Protein AF-A0A382ZM57-F1 (afdb_monomer_lite)

Structure (mmCIF, N/CA/C/O backbone):
data_AF-A0A382ZM57-F1
#
_entry.id   AF-A0A382ZM57-F1
#
loop_
_atom_site.group_PDB
_atom_site.id
_atom_site.type_symbol
_atom_site.label_atom_id
_atom_site.label_alt_id
_atom_site.label_comp_id
_atom_site.label_asym_id
_atom_site.label_entity_id
_atom_site.label_seq_id
_atom_site.pdbx_PDB_ins_code
_atom_site.Cartn_x
_atom_site.Cartn_y
_atom_site.Cartn_z
_atom_site.occupancy
_atom_site.B_iso_or_equiv
_atom_site.auth_seq_id
_atom_site.auth_comp_id
_atom_site.auth_asym_id
_atom_site.auth_atom_id
_atom_site.pdbx_PDB_model_num
ATOM 1 N N . GLU A 1 1 ? -27.135 0.483 29.349 1.00 64.69 1 GLU A N 1
ATOM 2 C CA . GLU A 1 1 ? -26.716 1.271 28.168 1.00 64.69 1 GLU A CA 1
ATOM 3 C C . GLU A 1 1 ? -26.331 0.334 27.038 1.00 64.69 1 GLU A C 1
ATOM 5 O O . GLU A 1 1 ? -25.826 -0.747 27.314 1.00 64.69 1 GLU A O 1
ATOM 10 N N . PHE A 1 2 ? -26.603 0.711 25.788 1.00 86.56 2 PHE A N 1
ATOM 11 C CA . PHE A 1 2 ? -26.307 -0.127 24.625 1.00 86.56 2 PHE A CA 1
ATOM 12 C C . PHE A 1 2 ? -24.925 0.249 24.073 1.00 86.56 2 PHE A C 1
ATOM 14 O O . PHE A 1 2 ? -24.789 1.243 23.360 1.00 86.56 2 PHE A O 1
ATOM 21 N N . VAL A 1 3 ? -23.892 -0.515 24.440 1.00 92.62 3 VAL A N 1
ATOM 22 C CA . VAL A 1 3 ? -22.482 -0.228 24.103 1.00 92.62 3 VAL A CA 1
ATOM 23 C C . VAL A 1 3 ? -22.284 -0.061 22.589 1.00 92.62 3 VAL A C 1
ATOM 25 O O . VAL A 1 3 ? -21.583 0.847 22.143 1.00 92.62 3 VAL A O 1
ATOM 28 N N . ASP A 1 4 ? -22.993 -0.851 21.782 1.00 93.81 4 ASP A N 1
ATOM 29 C CA . ASP A 1 4 ? -22.941 -0.774 20.318 1.00 93.81 4 ASP A CA 1
ATOM 30 C C . ASP A 1 4 ? -23.462 0.540 19.740 1.00 93.81 4 ASP A C 1
ATOM 32 O O . ASP A 1 4 ? -22.961 1.000 18.713 1.00 93.81 4 ASP A O 1
ATOM 36 N N . ALA A 1 5 ? -24.422 1.190 20.403 1.00 95.88 5 ALA A N 1
ATOM 37 C CA . ALA A 1 5 ? -24.939 2.476 19.945 1.00 95.88 5 ALA A CA 1
ATOM 38 C C . ALA A 1 5 ? -23.851 3.559 20.015 1.00 95.88 5 ALA A C 1
ATOM 40 O O . ALA A 1 5 ? -23.759 4.422 19.140 1.00 95.88 5 ALA A O 1
ATOM 41 N N . HIS A 1 6 ? -22.980 3.486 21.024 1.00 96.81 6 HIS A N 1
ATOM 42 C CA . HIS A 1 6 ? -21.831 4.375 21.147 1.00 96.81 6 HIS A CA 1
ATOM 43 C C . HIS A 1 6 ? -20.766 4.099 20.081 1.00 96.81 6 HIS A C 1
ATOM 45 O O . HIS A 1 6 ? -20.220 5.046 19.513 1.00 96.81 6 HIS A O 1
ATOM 51 N N . ILE A 1 7 ? -20.530 2.830 19.735 1.00 97.44 7 ILE A N 1
ATOM 52 C CA . ILE A 1 7 ? -19.649 2.470 18.616 1.00 97.44 7 ILE A CA 1
ATOM 53 C C . ILE A 1 7 ? -20.188 3.005 17.290 1.00 97.44 7 ILE A C 1
ATOM 55 O O . ILE A 1 7 ? -19.450 3.639 16.535 1.00 97.44 7 ILE A O 1
ATOM 59 N N . ALA A 1 8 ? -21.474 2.784 17.012 1.00 97.44 8 ALA A N 1
ATOM 60 C CA . ALA A 1 8 ? -22.116 3.267 15.795 1.00 97.44 8 ALA A CA 1
ATOM 61 C C . ALA A 1 8 ? -22.021 4.794 15.687 1.00 97.44 8 ALA A C 1
ATOM 63 O O . ALA A 1 8 ? -21.612 5.308 14.648 1.00 97.44 8 ALA A O 1
ATOM 64 N N . LYS A 1 9 ? -22.299 5.515 16.782 1.00 97.56 9 LYS A N 1
ATOM 65 C CA . LYS A 1 9 ? -22.176 6.975 16.822 1.00 97.56 9 LYS A CA 1
ATOM 66 C C . LYS A 1 9 ? -20.760 7.449 16.483 1.00 97.56 9 LYS A C 1
ATOM 68 O O . LYS A 1 9 ? -20.611 8.374 15.691 1.00 97.56 9 LYS A O 1
ATOM 73 N N . GLY A 1 10 ? -19.727 6.818 17.046 1.00 97.94 10 GLY A N 1
ATOM 74 C CA . GLY A 1 10 ? -18.342 7.210 16.768 1.00 97.94 10 GLY A CA 1
ATOM 75 C C . GLY A 1 10 ? -17.924 6.971 15.313 1.00 97.94 10 GLY A C 1
ATOM 76 O O . GLY A 1 10 ? -17.278 7.822 14.694 1.00 97.94 10 GLY A O 1
ATOM 77 N N . ARG A 1 11 ? -18.370 5.849 14.736 1.00 98.06 11 ARG A N 1
ATOM 78 C CA . ARG A 1 11 ? -18.133 5.516 13.324 1.00 98.06 11 ARG A CA 1
ATOM 79 C C . ARG A 1 11 ? -18.828 6.496 12.382 1.00 98.06 11 ARG A C 1
ATOM 81 O O . ARG A 1 11 ? -18.209 6.923 11.414 1.00 98.06 11 ARG A O 1
ATOM 88 N N . ILE A 1 12 ? -20.074 6.870 12.679 1.00 97.94 12 ILE A N 1
ATOM 89 C CA . ILE A 1 12 ? -20.837 7.853 11.895 1.00 97.94 12 ILE A CA 1
ATOM 90 C C . ILE A 1 12 ? -20.147 9.217 11.935 1.00 97.94 12 ILE A C 1
ATOM 92 O O . ILE A 1 12 ? -19.904 9.785 10.878 1.00 97.94 12 ILE A O 1
ATOM 96 N N . ALA A 1 13 ? -19.740 9.698 13.115 1.00 97.81 13 ALA A N 1
ATOM 97 C CA . ALA A 1 13 ? -19.023 10.971 13.234 1.00 97.81 13 ALA A CA 1
ATOM 98 C C . ALA A 1 13 ? -17.730 10.992 12.397 1.00 97.81 13 ALA A C 1
ATOM 100 O O . ALA A 1 13 ? -17.447 11.968 11.708 1.00 97.81 13 ALA A O 1
ATOM 101 N N . THR A 1 14 ? -16.976 9.885 12.399 1.00 97.50 14 THR A N 1
ATOM 102 C CA . THR A 1 14 ? -15.778 9.739 11.553 1.00 97.50 14 THR A CA 1
ATOM 103 C C . THR A 1 14 ? -16.134 9.765 10.067 1.00 97.50 14 THR A C 1
ATOM 105 O O . THR A 1 14 ? -15.535 10.518 9.307 1.00 97.50 14 THR A O 1
ATOM 108 N N . ALA A 1 15 ? -17.118 8.966 9.648 1.00 96.81 15 ALA A N 1
ATOM 109 C CA . ALA A 1 15 ? -17.519 8.866 8.248 1.00 96.81 15 ALA A CA 1
ATOM 110 C C . ALA A 1 15 ? -18.061 10.196 7.702 1.00 96.81 15 ALA A C 1
ATOM 112 O O . ALA A 1 15 ? -17.684 10.599 6.606 1.00 96.81 15 ALA A O 1
ATOM 113 N N . GLU A 1 16 ? -18.899 10.901 8.467 1.00 96.25 16 GLU A N 1
ATOM 114 C CA . GLU A 1 16 ? -19.425 12.214 8.085 1.00 96.25 16 GLU A CA 1
ATOM 115 C C . GLU A 1 16 ? -18.319 13.264 7.982 1.00 96.25 16 GLU A C 1
ATOM 117 O O . GLU A 1 16 ? -18.275 14.001 6.997 1.00 96.25 16 GLU A O 1
ATOM 122 N N . GLY A 1 17 ? -17.411 13.309 8.963 1.00 95.88 17 GLY A N 1
ATOM 123 C CA . GLY A 1 17 ? -16.284 14.237 8.952 1.00 95.88 17 GLY A CA 1
ATOM 124 C C . GLY A 1 17 ? -15.389 14.045 7.730 1.00 95.88 17 GLY A C 1
ATOM 125 O O . GLY A 1 17 ? -15.076 15.011 7.035 1.00 95.88 17 GLY A O 1
ATOM 126 N N . MET A 1 18 ? -15.051 12.792 7.413 1.00 93.62 18 MET A N 1
ATOM 127 C CA . MET A 1 18 ? -14.255 12.454 6.229 1.00 93.62 18 MET A CA 1
ATOM 128 C C . MET A 1 18 ? -14.996 12.770 4.924 1.00 93.62 18 MET A C 1
ATOM 130 O O . MET A 1 18 ? -14.425 13.405 4.041 1.00 93.62 18 MET A O 1
ATOM 134 N N . ALA A 1 19 ? -16.274 12.394 4.808 1.00 94.56 19 ALA A N 1
ATOM 135 C CA . ALA A 1 19 ? -17.072 12.627 3.601 1.00 94.56 19 ALA A CA 1
ATOM 136 C C . ALA A 1 19 ? -17.274 14.119 3.295 1.00 94.56 19 ALA A C 1
ATOM 138 O O . ALA A 1 19 ? -17.370 14.510 2.135 1.00 94.56 19 ALA A O 1
ATOM 139 N N . ARG A 1 20 ? -17.330 14.963 4.331 1.00 94.94 20 ARG A N 1
ATOM 140 C CA . ARG A 1 20 ? -17.455 16.422 4.198 1.00 94.94 20 ARG A CA 1
ATOM 141 C C . ARG A 1 20 ? -16.113 17.143 4.051 1.00 94.94 20 ARG A C 1
ATOM 143 O O . ARG A 1 20 ? -16.110 18.362 3.897 1.00 94.94 20 ARG A O 1
ATOM 150 N N . GLY A 1 21 ? -14.987 16.428 4.132 1.00 92.38 21 GLY A N 1
ATOM 151 C CA . GLY A 1 21 ? -13.657 17.039 4.152 1.00 92.38 21 GLY A CA 1
ATOM 152 C C . GLY A 1 21 ? -13.446 17.963 5.356 1.00 92.38 21 GLY A C 1
ATOM 153 O O . GLY A 1 21 ? -12.746 18.970 5.259 1.00 92.38 21 GLY A O 1
ATOM 154 N N . GLU A 1 22 ? -14.095 17.672 6.486 1.00 93.88 22 GLU A N 1
ATOM 155 C CA . GLU A 1 22 ? -13.956 18.473 7.697 1.00 93.88 22 GLU A CA 1
ATOM 156 C C . GLU A 1 22 ? -12.565 18.299 8.316 1.00 93.88 22 GLU A C 1
ATOM 158 O O . GLU A 1 22 ? -11.983 17.214 8.330 1.00 93.88 22 GLU A O 1
ATOM 163 N N . ALA A 1 23 ? -12.048 19.379 8.904 1.00 93.50 23 ALA A N 1
ATOM 164 C CA . ALA A 1 23 ? -10.795 19.331 9.643 1.00 93.50 23 ALA A CA 1
ATOM 165 C C . ALA A 1 23 ? -10.868 18.308 10.790 1.00 93.50 23 ALA A C 1
ATOM 167 O O . ALA A 1 23 ? -11.843 18.263 11.544 1.00 93.50 23 ALA A O 1
ATOM 168 N N . THR A 1 24 ? -9.797 17.533 10.963 1.00 93.69 24 THR A N 1
ATOM 169 C CA . THR A 1 24 ? -9.680 16.459 11.963 1.00 93.69 24 THR A CA 1
ATOM 170 C C . THR A 1 24 ? -10.047 16.898 13.379 1.00 93.69 24 THR A C 1
ATOM 172 O O . THR A 1 24 ? -10.668 16.149 14.130 1.00 93.69 24 THR A O 1
ATOM 175 N N . ASN A 1 25 ? -9.722 18.136 13.753 1.00 94.12 25 ASN A N 1
ATOM 176 C CA . ASN A 1 25 ? -10.040 18.690 15.070 1.00 94.12 25 ASN A CA 1
ATOM 177 C C . ASN A 1 25 ? -11.549 18.866 15.336 1.00 94.12 25 ASN A C 1
ATOM 179 O O . ASN A 1 25 ? -11.922 19.092 16.486 1.00 94.12 25 ASN A O 1
ATOM 183 N N . LYS A 1 26 ? -12.406 18.764 14.312 1.00 95.00 26 LYS A N 1
ATOM 184 C CA . LYS A 1 26 ? -13.866 18.830 14.446 1.00 95.00 26 LYS A CA 1
ATOM 185 C C . LYS A 1 26 ? -14.473 17.458 14.715 1.00 95.00 26 LYS A C 1
ATOM 187 O O . LYS A 1 26 ? -15.116 17.273 15.745 1.00 95.00 26 LYS A O 1
ATOM 192 N N . TRP A 1 27 ? -14.240 16.493 13.828 1.00 96.56 27 TRP A N 1
ATOM 193 C CA . TRP A 1 27 ? -14.927 15.199 13.881 1.00 96.56 27 TRP A CA 1
ATOM 194 C C . TRP A 1 27 ? -14.253 14.184 14.814 1.00 96.56 27 TRP A C 1
ATOM 196 O O . TRP A 1 27 ? -14.938 13.388 15.462 1.00 96.56 27 TRP A O 1
ATOM 206 N N . LEU A 1 28 ? -12.919 14.215 14.947 1.00 98.06 28 LEU A N 1
ATOM 207 C CA . LEU A 1 28 ? -12.192 13.220 15.743 1.00 98.06 28 LEU A CA 1
ATOM 208 C C . LEU A 1 28 ? -12.579 13.269 17.233 1.00 98.06 28 LEU A C 1
ATOM 210 O O . LEU A 1 28 ? -12.859 12.209 17.798 1.00 98.06 28 LEU A O 1
ATOM 214 N N . PRO A 1 29 ? -12.676 14.443 17.896 1.00 98.25 29 PRO A N 1
ATOM 215 C CA . PRO A 1 29 ? -13.095 14.496 19.297 1.00 98.25 29 PRO A CA 1
ATOM 216 C C . PRO A 1 29 ? -14.512 13.963 19.532 1.00 98.25 29 PRO A C 1
ATOM 218 O O . PRO A 1 29 ? -14.774 13.366 20.579 1.00 98.25 29 PRO A O 1
ATOM 221 N N . GLU A 1 30 ? -15.428 14.163 18.579 1.00 97.25 30 GLU A N 1
ATOM 222 C CA . GLU A 1 30 ? -16.785 13.625 18.668 1.00 97.25 30 GLU A CA 1
ATOM 223 C C . GLU A 1 30 ? -16.780 12.095 18.602 1.00 97.25 30 GLU A C 1
ATOM 225 O O . GLU A 1 30 ? -17.375 11.442 19.468 1.00 97.25 30 GLU A O 1
ATOM 230 N N . ALA A 1 31 ? -16.052 11.528 17.635 1.00 98.06 31 ALA A N 1
ATOM 231 C CA . ALA A 1 31 ? -15.910 10.085 17.493 1.00 98.06 31 ALA A CA 1
ATOM 232 C C . ALA A 1 31 ? -15.309 9.446 18.756 1.00 98.06 31 ALA A C 1
ATOM 234 O O . ALA A 1 31 ? -15.880 8.514 19.329 1.00 98.06 31 ALA A O 1
ATOM 235 N N . LEU A 1 32 ? -14.205 10.010 19.256 1.00 98.31 32 LEU A N 1
ATOM 236 C CA . LEU A 1 32 ? -13.513 9.521 20.450 1.00 98.31 32 LEU A CA 1
ATOM 237 C C . LEU A 1 32 ? -14.364 9.642 21.716 1.00 98.31 32 LEU A C 1
ATOM 239 O O . LEU A 1 32 ? -14.321 8.757 22.569 1.00 98.31 32 LEU A O 1
ATOM 243 N N . ARG A 1 33 ? -15.178 10.698 21.847 1.00 98.06 33 ARG A N 1
ATOM 244 C CA . ARG A 1 33 ? -16.121 10.826 22.968 1.00 98.06 33 ARG A CA 1
ATOM 245 C C . ARG A 1 33 ? -17.153 9.701 22.953 1.00 98.06 33 ARG A C 1
ATOM 247 O O . ARG A 1 33 ? -17.529 9.220 24.019 1.00 98.06 33 ARG A O 1
ATOM 254 N N . ALA A 1 34 ? -17.617 9.288 21.775 1.00 97.81 34 ALA A N 1
ATOM 255 C CA . ALA A 1 34 ? -18.544 8.172 21.657 1.00 97.81 34 ALA A CA 1
ATOM 256 C C . ALA A 1 34 ? -17.874 6.848 22.063 1.00 97.81 34 ALA A C 1
ATOM 258 O O . ALA A 1 34 ? -18.414 6.142 22.909 1.00 97.81 34 ALA A O 1
ATOM 259 N N . TYR A 1 35 ? -16.668 6.554 21.570 1.00 98.00 35 TYR A N 1
ATOM 260 C CA . TYR A 1 35 ? -15.939 5.345 21.980 1.00 98.00 35 TYR A CA 1
ATOM 261 C C . TYR A 1 35 ? -15.605 5.331 23.474 1.00 98.00 35 TYR A C 1
ATOM 263 O O . TYR A 1 35 ? -15.727 4.286 24.105 1.00 98.00 35 TYR A O 1
ATOM 271 N N . ARG A 1 36 ? -15.276 6.487 24.065 1.00 97.31 36 ARG A N 1
ATOM 272 C CA . ARG A 1 36 ? -15.055 6.607 25.511 1.00 97.31 36 ARG A CA 1
ATOM 273 C C . ARG A 1 36 ? -16.292 6.213 26.312 1.00 97.31 36 ARG A C 1
ATOM 275 O O . ARG A 1 36 ? -16.170 5.429 27.235 1.00 97.31 36 ARG A O 1
ATOM 282 N N . LYS A 1 37 ? -17.488 6.653 25.907 1.00 97.19 37 LYS A N 1
ATOM 283 C CA . LYS A 1 37 ? -18.734 6.209 26.556 1.00 97.19 37 LYS A CA 1
ATOM 284 C C . LYS A 1 37 ? -18.931 4.696 26.468 1.00 97.19 37 LYS A C 1
ATOM 286 O O . LYS A 1 37 ? -19.400 4.087 27.419 1.00 97.19 37 LYS A O 1
ATOM 291 N N . ALA A 1 38 ? -18.556 4.075 25.347 1.00 96.06 38 ALA A N 1
ATOM 292 C CA . ALA A 1 38 ? -18.583 2.617 25.231 1.00 96.06 38 ALA A CA 1
ATOM 293 C C . ALA A 1 38 ? -17.629 1.952 26.244 1.00 96.06 38 ALA A C 1
ATOM 295 O O . ALA A 1 38 ? -18.005 0.968 26.874 1.00 96.06 38 ALA A O 1
ATOM 296 N N . GLN A 1 39 ? -16.432 2.520 26.423 1.00 95.88 39 GLN A N 1
ATOM 297 C CA . GLN A 1 39 ? -15.416 2.057 27.377 1.00 95.88 39 GLN A CA 1
ATOM 298 C C . GLN A 1 39 ? -15.820 2.293 28.835 1.00 95.88 39 GLN A C 1
ATOM 300 O O . GLN A 1 39 ? -15.515 1.464 29.681 1.00 95.88 39 GLN A O 1
ATOM 305 N N . ASP A 1 40 ? -16.531 3.382 29.130 1.00 96.38 40 ASP A N 1
ATOM 306 C CA . ASP A 1 40 ? -17.044 3.668 30.473 1.00 96.38 40 ASP A CA 1
ATOM 307 C C . ASP A 1 40 ? -18.079 2.609 30.907 1.00 96.38 40 ASP A C 1
ATOM 309 O O . ASP A 1 40 ? -18.146 2.247 32.080 1.00 96.38 40 ASP A O 1
ATOM 313 N N . VAL A 1 41 ? -18.863 2.078 29.958 1.00 96.00 41 VAL A N 1
ATOM 314 C CA . VAL A 1 41 ? -19.847 1.007 30.202 1.00 96.00 41 VAL A CA 1
ATOM 315 C C . VAL A 1 41 ? -19.195 -0.377 30.214 1.00 96.00 41 VAL A C 1
ATOM 317 O O . VAL A 1 41 ? -19.528 -1.206 31.058 1.00 96.00 41 VAL A O 1
ATOM 320 N N . ASN A 1 42 ? -18.292 -0.648 29.270 1.00 94.00 42 ASN A N 1
ATOM 321 C CA . ASN A 1 42 ? -17.522 -1.886 29.200 1.00 94.00 42 ASN A CA 1
ATOM 322 C C . ASN A 1 42 ? -16.061 -1.589 28.797 1.00 94.00 42 ASN A C 1
ATOM 324 O O . ASN A 1 42 ? -15.768 -1.469 27.601 1.00 94.00 42 ASN A O 1
ATOM 328 N N . PRO A 1 43 ? -15.135 -1.511 29.773 1.00 94.19 43 PRO A N 1
ATOM 329 C CA . PRO A 1 43 ? -13.725 -1.217 29.516 1.00 94.19 43 PRO A CA 1
ATOM 330 C C . PRO A 1 43 ? -13.007 -2.268 28.667 1.00 94.19 43 PRO A C 1
ATOM 332 O O . PRO A 1 43 ? -12.006 -1.959 28.033 1.00 94.19 43 PRO A O 1
ATOM 335 N N . GLU A 1 44 ? -13.510 -3.501 28.624 1.00 93.69 44 GLU A N 1
ATOM 336 C CA . GLU A 1 44 ? -12.931 -4.612 27.862 1.00 93.69 44 GLU A CA 1
ATOM 337 C C . GLU A 1 44 ? -13.738 -4.873 26.587 1.00 93.69 44 GLU A C 1
ATOM 339 O O . GLU A 1 44 ? -13.953 -6.013 26.192 1.00 93.69 44 GLU A O 1
ATOM 344 N N . TYR A 1 45 ? -14.241 -3.816 25.937 1.00 94.06 45 TYR A N 1
ATOM 345 C CA . TYR A 1 45 ? -14.993 -3.938 24.690 1.00 94.06 45 TYR A CA 1
ATOM 346 C C . TYR A 1 45 ? -14.100 -3.714 23.457 1.00 94.06 45 TYR A C 1
ATOM 348 O O . TYR A 1 45 ? -13.843 -2.552 23.107 1.00 94.06 45 TYR A O 1
ATOM 356 N N . PRO A 1 46 ? -13.657 -4.772 22.734 1.00 95.12 46 PRO A N 1
ATOM 357 C CA . PRO A 1 46 ? -12.704 -4.639 21.629 1.00 95.12 46 PRO A CA 1
ATOM 358 C C . PRO A 1 46 ? -13.129 -3.658 20.523 1.00 95.12 46 PRO A C 1
ATOM 360 O O . PRO A 1 46 ? -12.276 -2.895 20.067 1.00 95.12 46 PRO A O 1
ATOM 363 N N . PRO A 1 47 ? -14.414 -3.579 20.106 1.00 96.12 47 PRO A N 1
ATOM 364 C CA . PRO A 1 47 ? -14.829 -2.626 19.076 1.00 96.12 47 PRO A CA 1
ATOM 365 C C . PRO A 1 47 ? -14.508 -1.166 19.412 1.00 96.12 47 PRO A C 1
ATOM 367 O O . PRO A 1 47 ? -14.176 -0.399 18.511 1.00 96.12 47 PRO A O 1
ATOM 370 N N . SER A 1 48 ? -14.556 -0.777 20.691 1.00 96.62 48 SER A N 1
ATOM 371 C CA . SER A 1 48 ? -14.257 0.600 21.108 1.00 96.62 48 SER A CA 1
ATOM 372 C C . SER A 1 48 ? -12.826 1.007 20.756 1.00 96.62 48 SER A C 1
ATOM 374 O O . SER A 1 48 ? -12.606 2.080 20.200 1.00 96.62 48 SER A O 1
ATOM 376 N N . TYR A 1 49 ? -11.863 0.118 20.999 1.00 97.88 49 TYR A N 1
ATOM 377 C CA . TYR A 1 49 ? -10.457 0.334 20.688 1.00 97.88 49 TYR A CA 1
ATOM 378 C C . TYR A 1 49 ? -10.180 0.185 19.194 1.00 97.88 49 TYR A C 1
ATOM 380 O O . TYR A 1 49 ? -9.412 0.966 18.636 1.00 97.88 49 TYR A O 1
ATOM 388 N N . PHE A 1 50 ? -10.842 -0.768 18.527 1.00 98.00 50 PHE A N 1
ATOM 389 C CA . PHE A 1 50 ? -10.661 -0.991 17.093 1.00 98.00 50 PHE A CA 1
ATOM 390 C C . PHE A 1 50 ? -11.069 0.243 16.290 1.00 98.00 50 PHE A C 1
ATOM 392 O O . PHE A 1 50 ? -10.296 0.758 15.484 1.00 98.00 50 PHE A O 1
ATOM 399 N N . PHE A 1 51 ? -12.281 0.744 16.534 1.00 98.12 51 PHE A N 1
ATOM 400 C CA . PHE A 1 51 ? -12.809 1.881 15.793 1.00 98.12 51 PHE A CA 1
ATOM 401 C C . PHE A 1 51 ? -12.170 3.206 16.227 1.00 98.12 51 PHE A C 1
ATOM 403 O O . PHE A 1 51 ? -12.008 4.081 15.382 1.00 98.12 51 PHE A O 1
ATOM 410 N N . ALA A 1 52 ? -11.707 3.337 17.478 1.00 98.38 52 ALA A N 1
ATOM 411 C CA . ALA A 1 52 ? -10.840 4.452 17.868 1.00 98.38 52 ALA A CA 1
ATOM 412 C C . ALA A 1 52 ? -9.524 4.445 17.075 1.00 98.38 52 ALA A C 1
ATOM 414 O O . ALA A 1 52 ? -9.143 5.473 16.516 1.00 98.38 52 ALA A O 1
ATOM 415 N N . GLY A 1 53 ? -8.872 3.282 16.956 1.00 98.00 53 GLY A N 1
ATOM 416 C CA . GLY A 1 53 ? -7.675 3.110 16.134 1.00 98.00 53 GLY A CA 1
ATOM 417 C C . GLY A 1 53 ? -7.916 3.473 14.669 1.00 98.00 53 GLY A C 1
ATOM 418 O O . GLY A 1 53 ? -7.109 4.176 14.065 1.00 98.00 53 GLY A O 1
ATOM 419 N N . GLN A 1 54 ? -9.063 3.077 14.114 1.00 97.19 54 GLN A N 1
ATOM 420 C CA . GLN A 1 54 ? -9.441 3.415 12.742 1.00 97.19 54 GLN A CA 1
ATOM 421 C C . GLN A 1 54 ? -9.669 4.922 12.559 1.00 97.19 54 GLN A C 1
ATOM 423 O O . GLN A 1 54 ? -9.163 5.496 11.598 1.00 97.19 54 GLN A O 1
ATOM 428 N N . SER A 1 55 ? -10.363 5.582 13.491 1.00 98.00 55 SER A N 1
ATOM 429 C CA . SER A 1 55 ? -10.533 7.041 13.478 1.00 98.00 55 SER A CA 1
ATOM 430 C C . SER A 1 55 ? -9.188 7.770 13.579 1.00 98.00 55 SER A C 1
ATOM 432 O O . SER A 1 55 ? -8.981 8.758 12.883 1.00 98.00 55 SER A O 1
ATOM 434 N N . TYR A 1 56 ? -8.240 7.270 14.377 1.00 98.00 56 TYR A N 1
ATOM 435 C CA . TYR A 1 56 ? -6.891 7.840 14.422 1.00 98.00 56 TYR A CA 1
ATOM 436 C C . TYR A 1 56 ? -6.113 7.655 13.112 1.00 98.00 56 TYR A C 1
ATOM 438 O O . TYR A 1 56 ? -5.404 8.577 12.720 1.00 98.00 56 TYR A O 1
ATOM 446 N N . LEU A 1 57 ? -6.265 6.527 12.406 1.00 95.25 57 LEU A N 1
ATOM 447 C CA . LEU A 1 57 ? -5.659 6.343 11.078 1.00 95.25 57 LEU A CA 1
ATOM 448 C C . LEU A 1 57 ? -6.216 7.329 10.048 1.00 95.25 57 LEU A C 1
ATOM 450 O O . LEU A 1 57 ? -5.445 7.931 9.310 1.00 95.25 57 LEU A O 1
ATOM 454 N N . GLN A 1 58 ? -7.534 7.543 10.037 1.00 93.62 58 GLN A N 1
ATOM 455 C CA . GLN A 1 58 ? -8.174 8.544 9.170 1.00 93.62 58 GLN A CA 1
ATOM 456 C C . GLN A 1 58 ? -7.693 9.968 9.493 1.00 93.62 58 GLN A C 1
ATOM 458 O O . GLN A 1 58 ? -7.533 10.805 8.611 1.00 93.62 58 GLN A O 1
ATOM 463 N N . ALA A 1 59 ? -7.381 10.217 10.764 1.00 94.06 59 ALA A N 1
ATOM 464 C CA . ALA A 1 59 ? -6.742 11.435 11.248 1.00 94.06 59 ALA A CA 1
ATOM 465 C C . ALA A 1 59 ? -5.215 11.490 11.017 1.00 94.06 59 ALA A C 1
ATOM 467 O O . ALA A 1 59 ? -4.582 12.434 11.485 1.00 94.06 59 ALA A O 1
ATOM 468 N N . GLN A 1 60 ? -4.623 10.479 10.366 1.00 92.50 60 GLN A N 1
ATOM 469 C CA . GLN A 1 60 ? -3.178 10.294 10.158 1.00 92.50 60 GLN A CA 1
ATOM 470 C C . GLN A 1 60 ? -2.330 10.269 11.442 1.00 92.50 60 GLN A C 1
ATOM 472 O O . GLN A 1 60 ? -1.115 10.450 11.411 1.00 92.50 60 GLN A O 1
ATOM 477 N N . ASN A 1 61 ? -2.943 9.997 12.593 1.00 95.12 61 ASN A N 1
ATOM 478 C CA . ASN A 1 61 ? -2.232 9.858 13.857 1.00 95.12 61 ASN A CA 1
ATOM 479 C C . ASN A 1 61 ? -1.843 8.392 14.086 1.00 95.12 61 ASN A C 1
ATOM 481 O O . ASN A 1 61 ? -2.520 7.651 14.805 1.00 95.12 61 ASN A O 1
ATOM 485 N N . LEU A 1 62 ? -0.747 7.970 13.451 1.00 95.81 62 LEU A N 1
ATOM 486 C CA . LEU A 1 62 ? -0.259 6.586 13.484 1.00 95.81 62 LEU A CA 1
ATOM 487 C C . LEU A 1 62 ? 0.036 6.099 14.912 1.00 95.81 62 LEU A C 1
ATOM 489 O O . LEU A 1 62 ? -0.227 4.948 15.257 1.00 95.81 62 LEU A O 1
ATOM 493 N N . GLN A 1 63 ? 0.514 6.989 15.775 1.00 96.62 63 GLN A N 1
ATOM 494 C CA . GLN A 1 63 ? 0.965 6.686 17.126 1.00 96.62 63 GLN A CA 1
ATOM 495 C C . GLN A 1 63 ? -0.226 6.388 18.037 1.00 96.62 63 GLN A C 1
ATOM 497 O O . GLN A 1 63 ? -0.229 5.364 18.726 1.00 96.62 63 GLN A O 1
ATOM 502 N N . LEU A 1 64 ? -1.267 7.229 18.006 1.00 98.00 64 LEU A N 1
ATOM 503 C CA . LEU A 1 64 ? -2.503 6.980 18.753 1.00 98.00 64 LEU A CA 1
ATOM 504 C C . LEU A 1 64 ? -3.315 5.824 18.155 1.00 98.00 64 LEU A C 1
ATOM 506 O O . LEU A 1 64 ? -3.939 5.063 18.904 1.00 98.00 64 LEU A O 1
ATOM 510 N N . ALA A 1 65 ? -3.269 5.640 16.832 1.00 98.19 65 ALA A N 1
ATOM 511 C CA . ALA A 1 65 ? -3.859 4.476 16.183 1.00 98.19 65 ALA A CA 1
ATOM 512 C C . ALA A 1 65 ? -3.217 3.180 16.684 1.00 98.19 65 ALA A C 1
ATOM 514 O O . ALA A 1 65 ? -3.920 2.290 17.165 1.00 98.19 65 ALA A O 1
ATOM 515 N N . ARG A 1 66 ? -1.880 3.105 16.659 1.00 98.19 66 ARG A N 1
ATOM 516 C CA . ARG A 1 66 ? -1.123 1.961 17.171 1.00 98.19 66 ARG A CA 1
ATOM 517 C C . ARG A 1 66 ? -1.436 1.711 18.637 1.00 98.19 66 ARG A C 1
ATOM 519 O O . ARG A 1 66 ? -1.743 0.581 18.977 1.00 98.19 66 ARG A O 1
ATOM 526 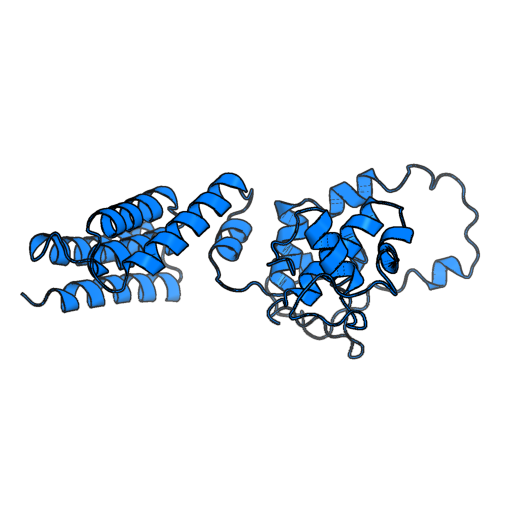N N . ALA A 1 67 ? -1.427 2.742 19.483 1.00 98.25 67 ALA A N 1
ATOM 527 C CA . ALA A 1 67 ? -1.758 2.595 20.901 1.00 98.25 67 ALA A CA 1
ATOM 528 C C . ALA A 1 67 ? -3.163 2.000 21.115 1.00 98.25 67 ALA A C 1
ATOM 530 O O . ALA A 1 67 ? -3.339 1.114 21.949 1.00 98.25 67 ALA A O 1
ATOM 531 N N . SER A 1 68 ? -4.148 2.437 20.325 1.00 98.25 68 SER A N 1
ATOM 532 C CA . SER A 1 68 ? -5.517 1.912 20.390 1.00 98.25 68 SER A CA 1
ATOM 533 C C . SER A 1 68 ? -5.583 0.440 19.975 1.00 98.25 68 SER A C 1
ATOM 535 O O . SER A 1 68 ? -6.187 -0.372 20.674 1.00 98.25 68 SER A O 1
ATOM 537 N N . TYR A 1 69 ? -4.919 0.064 18.878 1.00 98.44 69 TYR A N 1
ATOM 538 C CA . TYR A 1 69 ? -4.862 -1.333 18.443 1.00 98.44 69 TYR A CA 1
ATOM 539 C C . TYR A 1 69 ? -4.058 -2.220 19.400 1.00 98.44 69 TYR A C 1
ATOM 541 O O . TYR A 1 69 ? -4.491 -3.331 19.684 1.00 98.44 69 TYR A O 1
ATOM 549 N N . THR A 1 70 ? -2.943 -1.738 19.953 1.00 98.12 70 THR A N 1
ATOM 550 C CA . THR A 1 70 ? -2.176 -2.455 20.981 1.00 98.12 70 THR A CA 1
ATOM 551 C C . THR A 1 70 ? -3.041 -2.724 22.201 1.00 98.12 70 THR A C 1
ATOM 553 O O . THR A 1 70 ? -3.091 -3.858 22.667 1.00 98.12 70 THR A O 1
ATOM 556 N N . ARG A 1 71 ? -3.804 -1.724 22.663 1.00 96.81 71 ARG A N 1
ATOM 557 C CA . ARG A 1 71 ? -4.720 -1.918 23.786 1.00 96.81 71 ARG A CA 1
ATOM 558 C C . ARG A 1 71 ? -5.774 -2.984 23.494 1.00 96.81 71 ARG A C 1
ATOM 560 O O . ARG A 1 71 ? -6.094 -3.770 24.374 1.00 96.81 71 ARG A O 1
ATOM 567 N N . LEU A 1 72 ? -6.287 -3.044 22.264 1.00 97.12 72 LEU A N 1
ATOM 568 C CA . LEU A 1 72 ? -7.187 -4.117 21.840 1.00 97.12 72 LEU A CA 1
ATOM 569 C C . LEU A 1 72 ? -6.505 -5.489 21.894 1.00 97.12 72 LEU A C 1
ATOM 571 O O . LEU A 1 72 ? -7.092 -6.436 22.407 1.00 97.12 72 LEU A O 1
ATOM 575 N N . ILE A 1 73 ? -5.282 -5.599 21.372 1.00 97.75 73 ILE A N 1
ATOM 576 C CA . ILE A 1 73 ? -4.512 -6.851 21.352 1.00 97.75 73 ILE A CA 1
ATOM 577 C C . ILE A 1 73 ? -4.253 -7.356 22.777 1.00 97.75 73 ILE A C 1
ATOM 579 O O . ILE A 1 73 ? -4.380 -8.552 23.018 1.00 97.75 73 ILE A O 1
ATOM 583 N N . GLU A 1 74 ? -3.968 -6.460 23.726 1.00 96.62 74 GLU A N 1
ATOM 584 C CA . GLU A 1 74 ? -3.794 -6.799 25.147 1.00 96.62 74 GLU A CA 1
ATOM 585 C C . GLU A 1 74 ? -5.040 -7.438 25.775 1.00 96.62 74 GLU A C 1
ATOM 587 O O . GLU A 1 74 ? -4.897 -8.288 26.651 1.00 96.62 74 GLU A O 1
ATOM 592 N N . LEU A 1 75 ? -6.250 -7.071 25.327 1.00 94.31 75 LEU A N 1
ATOM 593 C CA . LEU A 1 75 ? -7.482 -7.727 25.784 1.00 94.31 75 LEU A CA 1
ATOM 594 C C . LEU A 1 75 ? -7.523 -9.201 25.350 1.00 94.31 75 LEU A C 1
ATOM 596 O O . LEU A 1 75 ? -8.103 -10.032 26.038 1.00 94.31 75 LEU A O 1
ATOM 600 N N . ASN A 1 76 ? -6.892 -9.537 24.220 1.00 89.44 76 ASN A N 1
ATOM 601 C CA . ASN A 1 76 ? -6.724 -10.903 23.720 1.00 89.44 76 ASN A CA 1
ATOM 602 C C . ASN A 1 76 ? -8.036 -11.708 23.563 1.00 89.44 76 ASN A C 1
ATOM 604 O O . ASN A 1 76 ? -8.066 -12.926 23.741 1.00 89.44 76 ASN A O 1
ATOM 608 N N . HIS A 1 77 ? -9.142 -11.045 23.214 1.00 87.19 77 HIS A N 1
ATOM 609 C CA . HIS A 1 77 ? -10.396 -11.723 22.890 1.00 87.19 77 HIS A CA 1
ATOM 610 C C . HIS A 1 77 ? -11.184 -11.010 21.785 1.00 87.19 77 HIS A C 1
ATOM 612 O O . HIS A 1 77 ? -11.068 -9.806 21.550 1.00 87.19 77 HIS A O 1
ATOM 618 N N . GLY A 1 78 ? -12.045 -11.778 21.117 1.00 88.94 78 GLY A N 1
ATOM 619 C CA . GLY A 1 78 ? -12.948 -11.282 20.086 1.00 88.94 78 GLY A CA 1
ATOM 620 C C . GLY A 1 78 ? -12.345 -11.232 18.675 1.00 88.94 78 GLY A C 1
ATOM 621 O O . GLY A 1 78 ? -11.145 -11.412 18.470 1.00 88.94 78 GLY A O 1
ATOM 622 N N . PRO A 1 79 ? -13.188 -10.970 17.664 1.00 92.69 79 PRO A N 1
ATOM 623 C CA . PRO A 1 79 ? -12.824 -11.123 16.252 1.00 92.69 79 PRO A CA 1
ATOM 624 C C . PRO A 1 79 ? -11.888 -10.024 15.721 1.00 92.69 79 PRO A C 1
ATOM 626 O O . PRO A 1 79 ? -11.409 -10.105 14.592 1.00 92.69 79 PRO A O 1
ATOM 629 N N . PHE A 1 80 ? -11.635 -8.974 16.506 1.00 95.06 80 PHE A N 1
ATOM 630 C CA . PHE A 1 80 ? -10.837 -7.826 16.075 1.00 95.06 80 PHE A CA 1
ATOM 631 C C . PHE A 1 80 ? -9.336 -7.984 16.332 1.00 95.06 80 PHE A C 1
ATOM 633 O O . PHE A 1 80 ? -8.571 -7.220 15.752 1.00 95.06 80 PHE A O 1
ATOM 640 N N . VAL A 1 81 ? -8.902 -8.959 17.143 1.00 96.44 81 VAL A N 1
ATOM 641 C CA . VAL A 1 81 ? -7.486 -9.117 17.531 1.00 96.44 81 VAL A CA 1
ATOM 642 C C . VAL A 1 81 ? -6.592 -9.301 16.305 1.00 96.44 81 VAL A C 1
ATOM 644 O O . VAL A 1 81 ? -5.668 -8.519 16.103 1.00 96.44 81 VAL A O 1
ATOM 647 N N . ALA A 1 82 ? -6.916 -10.255 15.425 1.00 95.94 82 ALA A N 1
ATOM 648 C CA . ALA A 1 82 ? -6.132 -10.507 14.212 1.00 95.94 82 ALA A CA 1
ATOM 649 C C . ALA A 1 82 ? -6.067 -9.274 13.289 1.00 95.94 82 ALA A C 1
ATOM 651 O O . ALA A 1 82 ? -5.007 -8.922 12.775 1.00 95.94 82 ALA A O 1
ATOM 652 N N . ARG A 1 83 ? -7.190 -8.559 13.135 1.00 95.56 83 ARG A N 1
ATOM 653 C CA . ARG A 1 83 ? -7.251 -7.325 12.334 1.00 95.56 83 ARG A CA 1
ATOM 654 C C . ARG A 1 83 ? -6.421 -6.201 12.955 1.00 95.56 83 ARG A C 1
ATOM 656 O O . ARG A 1 83 ? -5.771 -5.455 12.231 1.00 95.56 83 ARG A O 1
ATOM 663 N N . ALA A 1 84 ? -6.436 -6.074 14.280 1.00 97.06 84 ALA A N 1
ATOM 664 C CA . ALA A 1 84 ? -5.638 -5.092 15.002 1.00 97.06 84 ALA A CA 1
ATOM 665 C C . ALA A 1 84 ? -4.137 -5.389 14.883 1.00 97.06 84 ALA A C 1
ATOM 667 O O . ALA A 1 84 ? -3.369 -4.462 14.645 1.00 97.06 84 ALA A O 1
ATOM 668 N N . MET A 1 85 ? -3.725 -6.660 14.969 1.00 97.25 85 MET A N 1
ATOM 669 C CA . MET A 1 85 ? -2.330 -7.068 14.744 1.00 97.25 85 MET A CA 1
ATOM 670 C C . MET A 1 85 ? -1.851 -6.655 13.350 1.00 97.25 85 MET A C 1
ATOM 672 O O . MET A 1 85 ? -0.822 -5.993 13.239 1.00 97.25 85 MET A O 1
ATOM 676 N N . HIS A 1 86 ? -2.645 -6.942 12.314 1.00 95.31 86 HIS A N 1
ATOM 677 C CA . HIS A 1 86 ? -2.341 -6.514 10.947 1.00 95.31 86 HIS A CA 1
ATOM 678 C C . HIS A 1 86 ? -2.227 -4.985 10.829 1.00 95.31 86 HIS A C 1
ATOM 680 O O . HIS A 1 86 ? -1.305 -4.473 10.201 1.00 95.31 86 HIS A O 1
ATOM 686 N N . LYS A 1 87 ? -3.121 -4.219 11.474 1.00 96.62 87 LYS A N 1
ATOM 687 C CA . LYS A 1 87 ? -3.026 -2.749 11.475 1.00 96.62 87 LYS A CA 1
ATOM 688 C C . LYS A 1 87 ? -1.793 -2.230 12.218 1.00 96.62 87 LYS A C 1
ATOM 690 O O . LYS A 1 87 ? -1.198 -1.259 11.764 1.00 96.62 87 LYS A O 1
ATOM 695 N N . VAL A 1 88 ? -1.375 -2.858 13.317 1.00 97.62 88 VAL A N 1
ATOM 696 C CA . VAL A 1 88 ? -0.122 -2.500 14.006 1.00 97.62 88 VAL A CA 1
ATOM 697 C C . VAL A 1 88 ? 1.089 -2.779 13.119 1.00 97.62 88 VAL A C 1
ATOM 699 O O . VAL A 1 88 ? 1.975 -1.931 13.040 1.00 97.62 88 VAL A O 1
ATOM 702 N N . GLU A 1 89 ? 1.120 -3.921 12.433 1.00 95.75 89 GLU A N 1
ATOM 703 C CA . GLU A 1 89 ? 2.181 -4.258 11.481 1.00 95.75 89 GLU A CA 1
ATOM 704 C C . GLU A 1 89 ? 2.238 -3.250 10.327 1.00 95.75 89 GLU A C 1
ATOM 706 O O . GLU A 1 89 ? 3.303 -2.696 10.054 1.00 95.75 89 GLU A O 1
ATOM 711 N N . GLN A 1 90 ? 1.088 -2.916 9.731 1.00 95.12 90 GLN A N 1
ATOM 712 C CA . GLN A 1 90 ? 0.977 -1.879 8.702 1.00 95.12 90 GLN A CA 1
ATOM 713 C C . GLN A 1 90 ? 1.536 -0.536 9.192 1.00 95.12 90 GLN A C 1
ATOM 715 O O . GLN A 1 90 ? 2.383 0.056 8.528 1.00 95.12 90 GLN A O 1
ATOM 720 N N . ILE A 1 91 ? 1.135 -0.081 10.385 1.00 96.62 91 ILE A N 1
ATOM 721 C CA . ILE A 1 91 ? 1.647 1.166 10.973 1.00 96.62 91 ILE A CA 1
ATOM 722 C C . ILE A 1 91 ? 3.167 1.109 11.159 1.00 96.62 91 ILE A C 1
ATOM 724 O O . ILE A 1 91 ? 3.856 2.064 10.814 1.00 96.62 91 ILE A O 1
ATOM 728 N N . GLN A 1 92 ? 3.706 0.004 11.677 1.00 96.06 92 GLN A N 1
ATOM 729 C CA . GLN A 1 92 ? 5.152 -0.144 11.861 1.00 96.06 92 GLN A CA 1
ATOM 730 C C . GLN A 1 92 ? 5.909 -0.111 10.530 1.00 96.06 92 GLN A C 1
ATOM 732 O O . GLN A 1 92 ? 6.997 0.460 10.470 1.00 96.06 92 GLN A O 1
ATOM 737 N N . MET A 1 93 ? 5.359 -0.705 9.467 1.00 93.88 93 MET A N 1
ATOM 738 C CA . MET A 1 93 ? 5.944 -0.616 8.128 1.00 93.88 93 MET A CA 1
ATOM 739 C C . MET A 1 93 ? 5.966 0.830 7.626 1.00 93.88 93 MET A C 1
ATOM 741 O O . MET A 1 93 ? 7.008 1.276 7.154 1.00 93.88 93 MET A O 1
ATOM 745 N N . ILE A 1 94 ? 4.872 1.579 7.799 1.00 94.81 94 ILE A N 1
ATOM 746 C CA . ILE A 1 94 ? 4.795 3.000 7.423 1.00 94.81 94 ILE A CA 1
ATOM 747 C C . ILE A 1 94 ? 5.808 3.830 8.219 1.00 94.81 94 ILE A C 1
ATOM 749 O O . ILE A 1 94 ? 6.569 4.595 7.635 1.00 94.81 94 ILE A O 1
ATOM 753 N N . GLU A 1 95 ? 5.874 3.654 9.541 1.00 94.25 95 GLU A N 1
ATOM 754 C CA . GLU A 1 95 ? 6.831 4.367 10.397 1.00 94.25 95 GLU A CA 1
ATOM 755 C C . GLU A 1 95 ? 8.290 4.078 10.004 1.00 94.25 95 GLU A C 1
ATOM 757 O O . GLU A 1 95 ? 9.125 4.977 10.053 1.00 94.25 95 GLU A O 1
ATOM 762 N N . ARG A 1 96 ? 8.604 2.839 9.598 1.00 94.00 96 ARG A N 1
ATOM 763 C CA . ARG A 1 96 ? 9.946 2.451 9.127 1.00 94.00 96 ARG A CA 1
ATOM 764 C C . ARG A 1 96 ? 10.269 3.003 7.743 1.00 94.00 96 ARG A C 1
ATOM 766 O O . ARG A 1 96 ? 11.414 3.374 7.509 1.00 94.00 96 ARG A O 1
ATOM 773 N N . ALA A 1 97 ? 9.290 3.014 6.840 1.00 92.94 97 ALA A N 1
ATOM 774 C CA . ALA A 1 97 ? 9.440 3.583 5.505 1.00 92.94 97 ALA A CA 1
ATOM 775 C C . ALA A 1 97 ? 9.601 5.110 5.554 1.00 92.94 97 ALA A C 1
ATOM 777 O O . ALA A 1 97 ? 10.272 5.666 4.693 1.00 92.94 97 ALA A O 1
ATOM 778 N N . ALA A 1 98 ? 9.018 5.754 6.574 1.00 93.75 98 ALA A N 1
ATOM 779 C CA . ALA A 1 98 ? 9.039 7.195 6.807 1.00 93.75 98 ALA A CA 1
ATOM 780 C C . ALA A 1 98 ? 8.719 8.027 5.544 1.00 93.75 98 ALA A C 1
ATOM 782 O O . ALA A 1 98 ? 9.569 8.813 5.119 1.00 93.75 98 ALA A O 1
ATOM 783 N N . PRO A 1 99 ? 7.514 7.872 4.942 1.00 94.00 99 PRO A N 1
ATOM 784 C CA . PRO A 1 99 ? 7.125 8.656 3.773 1.00 94.00 99 PRO A CA 1
ATOM 785 C C . PRO A 1 99 ? 7.293 10.159 4.018 1.00 94.00 99 PRO A C 1
ATOM 787 O O . PRO A 1 99 ? 6.933 10.672 5.081 1.00 94.00 99 PRO A O 1
ATOM 790 N N . GLY A 1 100 ? 7.830 10.863 3.027 1.00 91.62 100 GLY A N 1
ATOM 791 C CA . GLY A 1 100 ? 8.066 12.302 3.072 1.00 91.62 100 GLY A CA 1
ATOM 792 C C . GLY A 1 100 ? 6.818 13.135 2.787 1.00 91.62 100 GLY A C 1
ATOM 793 O O . GLY A 1 100 ? 6.836 14.343 3.026 1.00 91.62 100 GLY A O 1
ATOM 794 N N . THR A 1 101 ? 5.743 12.521 2.283 1.00 93.81 101 THR A N 1
ATOM 795 C CA . THR A 1 101 ? 4.518 13.224 1.883 1.00 93.81 101 THR A CA 1
ATOM 796 C C . THR A 1 101 ? 3.266 12.689 2.585 1.00 93.81 101 THR A C 1
ATOM 798 O O . THR A 1 101 ? 3.131 11.494 2.852 1.00 93.81 101 THR A O 1
ATOM 801 N N . GLU A 1 102 ? 2.287 13.568 2.839 1.00 90.81 102 GLU A N 1
ATOM 802 C CA . GLU A 1 102 ? 0.971 13.150 3.355 1.00 90.81 102 GLU A CA 1
ATOM 803 C C . GLU A 1 102 ? 0.245 12.204 2.387 1.00 90.81 102 GLU A C 1
ATOM 805 O O . GLU A 1 102 ? -0.503 11.326 2.816 1.00 90.81 102 GLU A O 1
ATOM 810 N N . VAL A 1 103 ? 0.457 12.374 1.077 1.00 93.38 103 VAL A N 1
ATOM 811 C CA . VAL A 1 103 ? -0.120 11.507 0.042 1.00 93.38 103 VAL A CA 1
ATOM 812 C C . VAL A 1 103 ? 0.472 10.102 0.137 1.00 93.38 103 VAL A C 1
ATOM 814 O O . VAL A 1 103 ? -0.285 9.137 0.140 1.00 93.38 103 VAL A O 1
ATOM 817 N N . GLY A 1 104 ? 1.790 9.977 0.315 1.00 94.56 104 GLY A N 1
ATOM 818 C CA . GLY A 1 104 ? 2.451 8.694 0.545 1.00 94.56 104 GLY A CA 1
ATOM 819 C C . GLY A 1 104 ? 1.926 7.977 1.790 1.00 94.56 104 GLY A C 1
ATOM 820 O O . GLY A 1 104 ? 1.663 6.777 1.740 1.00 94.56 104 GLY A O 1
ATOM 821 N N . ILE A 1 105 ? 1.675 8.712 2.883 1.00 93.31 105 ILE A N 1
ATOM 822 C CA . ILE A 1 105 ? 1.043 8.150 4.090 1.00 93.31 105 ILE A CA 1
ATOM 823 C C . ILE A 1 105 ? -0.372 7.645 3.785 1.00 93.31 105 ILE A C 1
ATOM 825 O O . ILE A 1 105 ? -0.711 6.538 4.193 1.00 93.31 105 ILE A O 1
ATOM 829 N N . LYS A 1 106 ? -1.196 8.425 3.069 1.00 92.12 106 LYS A N 1
ATOM 830 C CA . LYS A 1 106 ? -2.561 8.011 2.694 1.00 92.12 106 LYS A CA 1
ATOM 831 C C . LYS A 1 106 ? -2.548 6.733 1.859 1.00 92.12 106 LYS A C 1
ATOM 833 O O . LYS A 1 106 ? -3.222 5.783 2.230 1.00 92.12 106 LYS A O 1
ATOM 838 N N . ILE A 1 107 ? -1.730 6.687 0.808 1.00 94.94 107 ILE A N 1
ATOM 839 C CA . ILE A 1 107 ? -1.602 5.507 -0.059 1.00 94.94 107 ILE A CA 1
ATOM 840 C C . ILE A 1 107 ? -1.155 4.286 0.756 1.00 94.94 107 ILE A C 1
ATOM 842 O O . ILE A 1 107 ? -1.699 3.200 0.594 1.00 94.94 107 ILE A O 1
ATOM 846 N N . ALA A 1 108 ? -0.204 4.446 1.681 1.00 93.25 108 ALA A N 1
ATOM 847 C CA . ALA A 1 108 ? 0.299 3.333 2.485 1.00 93.25 108 ALA A CA 1
ATOM 848 C C . ALA A 1 108 ? -0.720 2.777 3.505 1.00 93.25 108 ALA A C 1
ATOM 850 O O . ALA A 1 108 ? -0.521 1.684 4.048 1.00 93.25 108 ALA A O 1
ATOM 851 N N . LEU A 1 109 ? -1.798 3.518 3.788 1.00 92.12 109 LEU A N 1
ATOM 852 C CA . LEU A 1 109 ? -2.896 3.079 4.652 1.00 92.12 109 LEU A CA 1
ATOM 853 C C . LEU A 1 109 ? -3.952 2.246 3.912 1.00 92.12 109 LEU A C 1
ATOM 855 O O . LEU A 1 109 ? -4.699 1.516 4.579 1.00 92.12 109 LEU A O 1
ATOM 859 N N . GLU A 1 110 ? -3.983 2.309 2.581 1.00 91.06 110 GLU A N 1
ATOM 860 C CA . GLU A 1 110 ? -4.880 1.515 1.742 1.00 91.06 110 GLU A CA 1
ATOM 861 C C . GLU A 1 110 ? -4.446 0.041 1.683 1.00 91.06 110 GLU A C 1
ATOM 863 O O . GLU A 1 110 ? -3.280 -0.303 1.889 1.00 91.06 110 GLU A O 1
ATOM 868 N N . GLU A 1 111 ? -5.409 -0.859 1.468 1.00 88.19 111 GLU A N 1
ATOM 869 C CA . GLU A 1 111 ? -5.139 -2.306 1.367 1.00 88.19 111 GLU A CA 1
ATOM 870 C C . GLU A 1 111 ? -4.596 -2.697 -0.011 1.00 88.19 111 GLU A C 1
ATOM 872 O O . GLU A 1 111 ? -3.788 -3.618 -0.130 1.00 88.19 111 GLU A O 1
ATOM 877 N N . GLU A 1 112 ? -5.013 -1.968 -1.043 1.00 93.56 112 GLU A N 1
ATOM 878 C CA . GLU A 1 112 ? -4.567 -2.125 -2.418 1.00 93.56 112 GLU A CA 1
ATOM 879 C C . GLU A 1 112 ? -4.179 -0.754 -2.961 1.00 93.56 112 GLU A C 1
ATOM 881 O O . GLU A 1 112 ? -4.824 0.244 -2.653 1.00 93.56 112 GLU A O 1
ATOM 886 N N . ILE A 1 113 ? -3.133 -0.718 -3.783 1.00 95.62 113 ILE A N 1
ATOM 887 C CA . ILE A 1 113 ? -2.715 0.497 -4.481 1.00 95.62 113 ILE A CA 1
ATOM 888 C C . ILE A 1 113 ? -2.971 0.343 -5.974 1.00 95.62 113 ILE A C 1
ATOM 890 O O . ILE A 1 113 ? -2.860 -0.747 -6.544 1.00 95.62 113 ILE A O 1
ATOM 894 N N . SER A 1 114 ? -3.280 1.449 -6.622 1.00 97.06 114 SER A N 1
ATOM 895 C CA . SER A 1 114 ? -3.501 1.541 -8.058 1.00 97.06 114 SER A CA 1
ATOM 896 C C . SER A 1 114 ? -2.208 1.811 -8.839 1.00 97.06 114 SER A C 1
ATOM 898 O O . SER A 1 114 ? -1.165 2.171 -8.281 1.00 97.06 114 SER A O 1
ATOM 900 N N . ARG A 1 115 ? -2.258 1.666 -10.170 1.00 96.81 115 ARG A N 1
ATOM 901 C CA . ARG A 1 115 ? -1.144 2.036 -11.067 1.00 96.81 115 ARG A CA 1
ATOM 902 C C . ARG A 1 115 ? -0.751 3.509 -10.921 1.00 96.81 115 ARG A C 1
ATOM 904 O O . ARG A 1 115 ? 0.437 3.824 -10.932 1.00 96.81 115 ARG A O 1
ATOM 911 N N . GLY A 1 116 ? -1.732 4.399 -10.768 1.00 97.12 116 GLY A N 1
ATOM 912 C CA . GLY A 1 116 ? -1.498 5.828 -10.570 1.00 97.12 116 GLY A CA 1
ATOM 913 C C . GLY A 1 116 ? -0.869 6.143 -9.214 1.00 97.12 116 GLY A C 1
ATOM 914 O O . GLY A 1 116 ? 0.036 6.965 -9.132 1.00 97.12 116 GLY A O 1
ATOM 915 N N . GLU A 1 117 ? -1.284 5.456 -8.152 1.00 98.00 117 GLU A N 1
ATOM 916 C CA . GLU A 1 117 ? -0.677 5.623 -6.825 1.00 98.00 117 GLU A CA 1
ATOM 917 C C . GLU A 1 117 ? 0.751 5.079 -6.768 1.00 98.00 117 GLU A C 1
ATOM 919 O O . GLU A 1 117 ? 1.613 5.696 -6.144 1.00 98.00 117 GLU A O 1
ATOM 924 N N . LEU A 1 118 ? 1.048 3.983 -7.478 1.00 97.62 118 LEU A N 1
ATOM 925 C CA . LEU A 1 118 ? 2.428 3.518 -7.618 1.00 97.62 118 LEU A CA 1
ATOM 926 C C . LEU A 1 118 ? 3.304 4.583 -8.290 1.00 97.62 118 LEU A C 1
ATOM 928 O O . LEU A 1 118 ? 4.415 4.822 -7.824 1.00 97.62 118 LEU A O 1
ATOM 932 N N . ALA A 1 119 ? 2.815 5.243 -9.346 1.00 97.31 119 ALA A N 1
ATOM 933 C CA . ALA A 1 119 ? 3.542 6.332 -9.999 1.00 97.31 119 ALA A CA 1
ATOM 934 C C . ALA A 1 119 ? 3.911 7.446 -9.004 1.00 97.31 119 ALA A C 1
ATOM 936 O O . ALA A 1 119 ? 5.061 7.886 -8.964 1.00 97.31 119 ALA A O 1
ATOM 937 N N . VAL A 1 120 ? 2.964 7.828 -8.142 1.00 97.94 120 VAL A N 1
ATOM 938 C CA . VAL A 1 120 ? 3.188 8.815 -7.077 1.00 97.94 120 VAL A CA 1
ATOM 939 C C . VAL A 1 120 ? 4.252 8.335 -6.098 1.00 97.94 120 VAL A C 1
ATOM 941 O O . VAL A 1 120 ? 5.208 9.060 -5.852 1.00 97.94 120 VAL A O 1
ATOM 944 N N . LEU A 1 121 ? 4.151 7.106 -5.583 1.00 97.44 121 LEU A N 1
ATOM 945 C CA . LEU A 1 121 ? 5.140 6.569 -4.640 1.00 97.44 121 LEU A CA 1
ATOM 946 C C . LEU A 1 121 ? 6.553 6.505 -5.244 1.00 97.44 121 LEU A C 1
ATOM 948 O O . LEU A 1 121 ? 7.536 6.796 -4.562 1.00 97.44 121 LEU A O 1
ATOM 952 N N . LEU A 1 122 ? 6.682 6.150 -6.524 1.00 96.81 122 LEU A N 1
ATOM 953 C CA . LEU A 1 122 ? 7.988 6.064 -7.180 1.00 96.81 122 LEU A CA 1
ATOM 954 C C . LEU A 1 122 ? 8.639 7.439 -7.373 1.00 96.81 122 LEU A C 1
ATOM 956 O O . LEU A 1 122 ? 9.858 7.568 -7.250 1.00 96.81 122 LEU A O 1
ATOM 960 N N . LEU A 1 123 ? 7.855 8.472 -7.666 1.00 96.31 123 LEU A N 1
ATOM 961 C CA . LEU A 1 123 ? 8.380 9.824 -7.851 1.00 96.31 123 LEU A CA 1
ATOM 962 C C . LEU A 1 123 ? 8.582 10.548 -6.519 1.00 96.31 123 LEU A C 1
ATOM 964 O O . LEU A 1 123 ? 9.647 11.120 -6.296 1.00 96.31 123 LEU A O 1
ATOM 968 N N . GLU A 1 124 ? 7.609 10.481 -5.613 1.00 96.12 124 GLU A N 1
ATOM 969 C CA . GLU A 1 124 ? 7.628 11.244 -4.365 1.00 96.12 124 GLU A CA 1
ATOM 970 C C . GLU A 1 124 ? 8.425 10.575 -3.255 1.00 96.12 124 GLU A C 1
ATOM 972 O O . GLU A 1 124 ? 9.138 11.267 -2.532 1.00 96.12 124 GLU A O 1
ATOM 977 N N . GLU A 1 125 ? 8.355 9.251 -3.128 1.00 95.75 125 GLU A N 1
ATOM 978 C CA . GLU A 1 125 ? 8.985 8.544 -2.008 1.00 95.75 125 GLU A CA 1
ATOM 979 C C . GLU A 1 125 ? 10.309 7.894 -2.426 1.00 95.75 125 GLU A C 1
ATOM 981 O O . GLU A 1 125 ? 11.319 8.044 -1.741 1.00 95.75 125 GLU A O 1
ATOM 986 N N . LEU A 1 126 ? 10.361 7.238 -3.593 1.00 95.06 126 LEU A N 1
ATOM 987 C CA . LEU A 1 126 ? 11.607 6.650 -4.112 1.00 95.06 126 LEU A CA 1
ATOM 988 C C . LEU A 1 126 ? 12.525 7.682 -4.794 1.00 95.06 126 LEU A C 1
ATOM 990 O O . LEU A 1 126 ? 13.710 7.408 -4.994 1.00 95.06 126 LEU A O 1
ATOM 994 N N . LYS A 1 127 ? 12.003 8.861 -5.158 1.00 95.62 127 LYS A N 1
ATOM 995 C CA . LYS A 1 127 ? 12.728 9.893 -5.925 1.00 95.62 127 LYS A CA 1
ATOM 996 C C . LYS A 1 127 ? 13.298 9.353 -7.241 1.00 95.62 127 LYS A C 1
ATOM 998 O O . LYS A 1 127 ? 14.427 9.658 -7.631 1.00 95.62 127 LYS A O 1
ATOM 1003 N N . LEU A 1 128 ? 12.513 8.530 -7.942 1.00 94.19 128 LEU A N 1
ATOM 1004 C CA . LEU A 1 128 ? 12.961 7.803 -9.131 1.00 94.19 128 LEU A CA 1
ATOM 1005 C C . LEU A 1 128 ? 13.486 8.731 -10.236 1.00 94.19 128 LEU A C 1
ATOM 1007 O O . LEU A 1 128 ? 14.519 8.423 -10.829 1.00 94.19 128 LEU A O 1
ATOM 1011 N N . ALA A 1 129 ? 12.837 9.872 -10.480 1.00 92.19 129 ALA A N 1
ATOM 1012 C CA . ALA A 1 129 ? 13.293 10.848 -11.470 1.00 92.19 129 ALA A CA 1
ATOM 1013 C C . ALA A 1 129 ? 14.737 11.306 -11.200 1.00 92.19 129 ALA A C 1
ATOM 1015 O O . ALA A 1 129 ? 15.590 11.269 -12.089 1.00 92.19 129 ALA A O 1
ATOM 1016 N N . GLU A 1 130 ? 15.056 11.642 -9.948 1.00 92.25 130 GLU A N 1
ATOM 1017 C CA . GLU A 1 130 ? 16.407 12.037 -9.548 1.00 92.25 130 GLU A CA 1
ATOM 1018 C C . GLU A 1 130 ? 17.417 10.896 -9.700 1.00 92.25 130 GLU A C 1
ATOM 1020 O O . GLU A 1 130 ? 18.553 11.121 -10.124 1.00 92.25 130 GLU A O 1
ATOM 1025 N N . LEU A 1 131 ? 17.022 9.668 -9.349 1.00 92.38 131 LEU A N 1
ATOM 1026 C CA . LEU A 1 131 ? 17.877 8.486 -9.482 1.00 92.38 131 LEU A CA 1
ATOM 1027 C C . LEU A 1 131 ? 18.229 8.210 -10.948 1.00 92.38 131 LEU A C 1
ATOM 1029 O O . LEU A 1 131 ? 19.381 7.898 -11.255 1.00 92.38 131 LEU A O 1
ATOM 1033 N N . VAL A 1 132 ? 17.258 8.363 -11.851 1.00 88.06 132 VAL A N 1
ATOM 1034 C CA . VAL A 1 132 ? 17.461 8.215 -13.297 1.00 88.06 132 VAL A CA 1
ATOM 1035 C C . VAL A 1 132 ? 18.367 9.325 -13.829 1.00 88.06 132 VAL A C 1
ATOM 1037 O O . VAL A 1 132 ? 19.325 9.032 -14.545 1.00 88.06 132 VAL A O 1
ATOM 1040 N N . LEU A 1 133 ? 18.129 10.583 -13.444 1.00 85.81 133 LEU A N 1
ATOM 1041 C CA . LEU A 1 133 ? 18.951 11.722 -13.867 1.00 85.81 133 LEU A CA 1
ATOM 1042 C C . LEU A 1 133 ? 20.411 11.587 -13.423 1.00 85.81 133 LEU A C 1
ATOM 1044 O O . LEU A 1 133 ? 21.309 11.808 -14.228 1.00 85.81 133 LEU A O 1
ATOM 1048 N N . LYS A 1 134 ? 20.666 11.156 -12.182 1.00 85.62 134 LYS A N 1
ATOM 1049 C CA . LYS A 1 134 ? 22.033 10.924 -11.672 1.00 85.62 134 LYS A CA 1
ATOM 1050 C C . LYS A 1 134 ? 22.774 9.818 -12.427 1.00 85.62 134 LYS A C 1
ATOM 1052 O O . LYS A 1 134 ? 24.002 9.783 -12.398 1.00 85.62 134 LYS A O 1
ATOM 1057 N N . ARG A 1 135 ? 22.045 8.894 -13.059 1.00 81.19 135 ARG A N 1
ATOM 1058 C CA . ARG A 1 135 ? 22.616 7.748 -13.775 1.00 81.19 135 ARG A CA 1
ATOM 1059 C C . ARG A 1 135 ? 22.835 8.000 -15.263 1.00 81.19 135 ARG A C 1
ATOM 1061 O O . ARG A 1 135 ? 23.693 7.344 -15.852 1.00 81.19 135 ARG A O 1
ATOM 1068 N N . ARG A 1 136 ? 22.093 8.929 -15.874 1.00 66.12 136 ARG A N 1
ATOM 1069 C CA . ARG A 1 136 ? 22.377 9.381 -17.242 1.00 66.12 136 ARG A CA 1
ATOM 1070 C C . ARG A 1 136 ? 23.747 10.076 -17.230 1.00 66.12 136 ARG A C 1
ATOM 1072 O O . ARG A 1 136 ? 23.913 11.051 -16.499 1.00 66.12 136 ARG A O 1
ATOM 1079 N N . PRO A 1 137 ? 24.762 9.570 -17.954 1.00 54.41 137 PRO A N 1
ATOM 1080 C CA . PRO A 1 137 ? 26.074 10.200 -17.954 1.00 54.41 137 PRO A CA 1
ATOM 1081 C C . PRO A 1 137 ? 25.969 11.632 -18.492 1.00 54.41 137 PRO A C 1
ATOM 1083 O O . PRO A 1 137 ? 25.230 11.890 -19.439 1.00 54.41 137 PRO A O 1
ATOM 1086 N N . ILE A 1 138 ? 26.769 12.545 -17.933 1.00 47.25 138 ILE A N 1
ATOM 1087 C CA . ILE A 1 138 ? 27.066 13.877 -18.488 1.00 47.25 138 ILE A CA 1
ATOM 1088 C C . ILE A 1 138 ? 27.920 13.694 -19.764 1.00 47.25 138 ILE A C 1
ATOM 1090 O O . ILE A 1 138 ? 29.045 14.162 -19.838 1.00 47.25 138 ILE A O 1
ATOM 1094 N N . ASN A 1 139 ? 27.437 12.927 -20.742 1.00 42.97 139 ASN A N 1
ATOM 1095 C CA . ASN A 1 139 ? 28.105 12.651 -22.017 1.00 42.97 139 ASN A CA 1
ATOM 1096 C C . ASN A 1 139 ? 27.137 12.832 -23.200 1.00 42.97 139 ASN A C 1
ATOM 1098 O O . ASN A 1 139 ? 27.266 12.153 -24.211 1.00 42.97 139 ASN A O 1
ATOM 1102 N N . ASP A 1 140 ? 26.216 13.793 -23.101 1.00 45.41 140 ASP A N 1
ATOM 1103 C CA . ASP A 1 140 ? 25.577 14.404 -24.279 1.00 45.41 140 ASP A CA 1
ATOM 1104 C C . ASP A 1 140 ? 26.321 15.686 -24.706 1.00 45.41 140 ASP A C 1
ATOM 1106 O O . ASP A 1 140 ? 25.772 16.600 -25.316 1.00 45.41 140 ASP A O 1
ATOM 1110 N N . GLY A 1 141 ? 27.621 15.754 -24.404 1.00 46.66 141 GLY A N 1
ATOM 1111 C CA . GLY A 1 141 ? 28.562 16.576 -25.151 1.00 46.66 141 GLY A CA 1
ATOM 1112 C C . GLY A 1 141 ? 29.069 15.777 -26.350 1.00 46.66 141 GLY A C 1
ATOM 1113 O O . GLY A 1 141 ? 29.974 14.967 -26.197 1.00 46.66 141 GLY A O 1
ATOM 1114 N N . ALA A 1 142 ? 28.504 16.038 -27.531 1.00 47.47 142 ALA A N 1
ATOM 1115 C CA . ALA A 1 142 ? 28.989 15.586 -28.842 1.00 47.47 142 ALA A CA 1
ATOM 1116 C C . ALA A 1 142 ? 28.770 14.105 -29.234 1.00 47.47 142 ALA A C 1
ATOM 1118 O O . ALA A 1 142 ? 29.702 13.442 -29.682 1.00 47.47 142 ALA A O 1
ATOM 1119 N N . ASN A 1 143 ? 27.520 13.627 -29.221 1.00 41.22 143 ASN A N 1
ATOM 1120 C CA . ASN A 1 143 ? 27.119 12.504 -30.078 1.00 41.22 143 ASN A CA 1
ATOM 1121 C C . ASN A 1 143 ? 26.270 13.009 -31.253 1.00 41.22 143 ASN A C 1
ATOM 1123 O O . ASN A 1 143 ? 25.234 13.647 -31.081 1.00 41.22 143 ASN A O 1
ATOM 1127 N N . PHE A 1 144 ? 26.775 12.754 -32.458 1.00 45.06 144 PHE A N 1
ATOM 1128 C CA . PHE A 1 144 ? 26.166 13.052 -33.749 1.00 45.06 144 PHE A CA 1
ATOM 1129 C C . PHE A 1 144 ? 24.732 12.502 -33.807 1.00 45.06 144 PHE A C 1
ATOM 1131 O O . PHE A 1 144 ? 24.530 11.291 -33.799 1.00 45.06 144 PHE A O 1
ATOM 1138 N N . GLN A 1 145 ? 23.742 13.395 -33.853 1.00 44.00 145 GLN A N 1
ATOM 1139 C CA . GLN A 1 145 ? 22.340 13.026 -34.026 1.00 44.00 145 GLN A CA 1
ATOM 1140 C C . GLN A 1 145 ? 22.115 12.623 -35.482 1.00 44.00 145 GLN A C 1
ATOM 1142 O O . GLN A 1 145 ? 22.286 13.443 -36.388 1.00 44.00 145 GLN A O 1
ATOM 1147 N N . THR A 1 146 ? 21.723 11.373 -35.728 1.00 39.94 146 THR A N 1
ATOM 1148 C CA . THR A 1 146 ? 21.236 11.005 -37.058 1.00 39.94 146 THR A CA 1
ATOM 1149 C C . THR A 1 146 ? 19.797 11.518 -37.220 1.00 39.94 146 THR A C 1
ATOM 1151 O O . THR A 1 146 ? 19.041 11.513 -36.247 1.00 39.94 146 THR A O 1
ATOM 1154 N N . PRO A 1 147 ? 19.359 11.943 -38.422 1.00 43.44 147 PRO A N 1
ATOM 1155 C CA . PRO A 1 147 ? 17.986 12.416 -38.653 1.00 43.44 147 PRO A CA 1
ATOM 1156 C C . PRO A 1 147 ? 16.866 11.407 -38.311 1.00 43.44 147 PRO A C 1
ATOM 1158 O O . PRO A 1 147 ? 15.695 11.770 -38.363 1.00 43.44 147 PRO A O 1
ATOM 1161 N N . GLY A 1 148 ? 17.204 10.157 -37.960 1.00 42.59 148 GLY A N 1
ATOM 1162 C CA . GLY A 1 148 ? 16.276 9.147 -37.437 1.00 42.59 148 GLY A CA 1
ATOM 1163 C C . GLY A 1 148 ? 16.133 9.133 -35.907 1.00 42.59 148 GLY A C 1
ATOM 1164 O O . GLY A 1 148 ? 15.098 8.700 -35.411 1.00 42.59 148 GLY A O 1
ATOM 1165 N N . ASP A 1 149 ? 17.102 9.656 -35.149 1.00 44.03 149 ASP A N 1
ATOM 1166 C CA . ASP A 1 149 ? 17.032 9.705 -33.677 1.00 44.03 149 ASP A CA 1
ATOM 1167 C C . ASP A 1 149 ? 16.101 10.822 -33.180 1.00 44.03 149 ASP A C 1
ATOM 1169 O O . ASP A 1 149 ? 15.509 10.723 -32.106 1.00 44.03 149 ASP A O 1
ATOM 1173 N N . GLN A 1 150 ? 15.887 11.856 -34.000 1.00 38.47 150 GLN A N 1
ATOM 1174 C CA . GLN A 1 150 ? 14.881 12.893 -33.745 1.00 38.47 150 GLN A CA 1
ATOM 1175 C C . GLN A 1 150 ? 13.444 12.404 -33.998 1.00 38.47 150 GLN A C 1
ATOM 1177 O O . GLN A 1 150 ? 12.504 13.022 -33.508 1.00 38.47 150 GLN A O 1
ATOM 1182 N N . ALA A 1 151 ? 13.256 11.282 -34.706 1.00 38.25 151 ALA A N 1
ATOM 1183 C CA . ALA A 1 151 ? 11.934 10.703 -34.958 1.00 38.25 151 ALA A CA 1
ATOM 1184 C C . ALA A 1 151 ? 11.405 9.850 -33.787 1.00 38.25 151 ALA A C 1
ATOM 1186 O O . ALA A 1 151 ? 10.230 9.495 -33.786 1.00 38.25 151 ALA A O 1
ATOM 1187 N N . ASN A 1 152 ? 12.245 9.545 -32.787 1.00 38.62 152 ASN A N 1
ATOM 1188 C CA . ASN A 1 152 ? 11.877 8.751 -31.607 1.00 38.62 152 ASN A CA 1
ATOM 1189 C C . ASN A 1 152 ? 11.822 9.546 -30.296 1.00 38.62 152 ASN A C 1
ATOM 1191 O O . ASN A 1 152 ? 11.499 8.972 -29.256 1.00 38.62 152 ASN A O 1
ATOM 1195 N N . LEU A 1 153 ? 11.990 10.871 -30.338 1.00 41.41 153 LEU A N 1
ATOM 1196 C CA . LEU A 1 153 ? 11.372 11.753 -29.343 1.00 41.41 153 LEU A CA 1
ATOM 1197 C C . LEU A 1 153 ? 9.881 11.864 -29.679 1.00 41.41 153 LEU A C 1
ATOM 1199 O O . LEU A 1 153 ? 9.366 12.932 -30.001 1.00 41.41 153 LEU A O 1
ATOM 1203 N N . SER A 1 154 ? 9.207 10.713 -29.688 1.00 39.75 154 SER A N 1
ATOM 1204 C CA . SER A 1 154 ? 7.758 10.644 -29.776 1.00 39.75 154 SER A CA 1
ATOM 1205 C C . SER A 1 154 ? 7.234 11.567 -28.687 1.00 39.75 154 SER A C 1
ATOM 1207 O O . SER A 1 154 ? 7.663 11.431 -27.537 1.00 39.75 154 SER A O 1
ATOM 1209 N N . ASN A 1 155 ? 6.350 12.507 -29.038 1.00 45.78 155 ASN A N 1
ATOM 1210 C CA . ASN A 1 155 ? 5.513 13.180 -28.046 1.00 45.78 155 ASN A CA 1
ATOM 1211 C C . ASN A 1 155 ? 5.101 12.110 -27.029 1.00 45.78 155 ASN A C 1
ATOM 1213 O O . ASN A 1 155 ? 4.629 11.062 -27.495 1.00 45.78 155 ASN A O 1
ATOM 1217 N N . PRO A 1 156 ? 5.356 12.279 -25.714 1.00 51.47 156 PRO A N 1
ATOM 1218 C CA . PRO A 1 156 ? 4.942 11.282 -24.737 1.00 51.47 156 PRO A CA 1
ATOM 1219 C C . PRO A 1 156 ? 3.485 10.982 -25.046 1.00 51.47 156 PRO A C 1
ATOM 1221 O O . PRO A 1 156 ? 2.674 11.905 -25.080 1.00 51.47 156 PRO A O 1
ATOM 1224 N N . SER A 1 157 ? 3.204 9.739 -25.454 1.00 58.66 157 SER A N 1
ATOM 1225 C CA . SER A 1 157 ? 1.872 9.361 -25.910 1.00 58.66 157 SER A CA 1
ATOM 1226 C C . SER A 1 157 ? 0.922 9.771 -24.792 1.00 58.66 157 SER A C 1
ATOM 1228 O O . SER A 1 157 ? 1.042 9.269 -23.677 1.00 58.66 157 SER A O 1
ATOM 1230 N N . GLU A 1 158 ? 0.062 10.753 -25.051 1.00 79.38 158 GLU A N 1
ATOM 1231 C CA . GLU A 1 158 ? -0.841 11.262 -24.027 1.00 79.38 158 GLU A CA 1
ATOM 1232 C C . GLU A 1 158 ? -1.811 10.134 -23.678 1.00 79.38 158 GLU A C 1
ATOM 1234 O O . GLU A 1 158 ? -2.464 9.570 -24.561 1.00 79.38 158 GLU A O 1
ATOM 1239 N N . ALA A 1 159 ? -1.863 9.751 -22.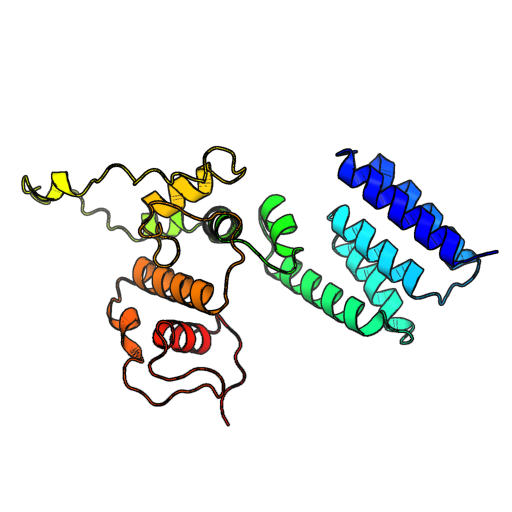402 1.00 88.88 159 ALA A N 1
ATOM 1240 C CA . ALA A 1 159 ? -2.799 8.726 -21.970 1.00 88.88 159 ALA A CA 1
ATOM 1241 C C . ALA A 1 159 ? -4.230 9.259 -22.110 1.00 88.88 159 ALA A C 1
ATOM 1243 O O . ALA A 1 159 ? -4.557 10.336 -21.604 1.00 88.88 159 ALA A O 1
ATOM 1244 N N . VAL A 1 160 ? -5.101 8.496 -22.768 1.00 93.25 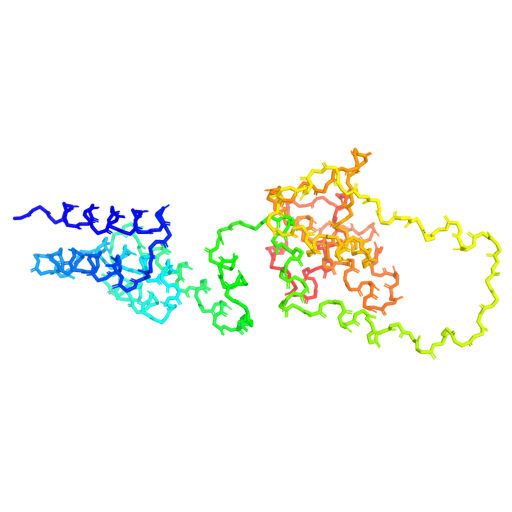160 VAL A N 1
ATOM 1245 C CA . VAL A 1 160 ? -6.460 8.958 -23.106 1.00 93.25 160 VAL A CA 1
ATOM 1246 C C . VAL A 1 160 ? -7.405 9.040 -21.898 1.00 93.25 160 VAL A C 1
ATOM 1248 O O . VAL A 1 160 ? -8.466 9.652 -21.984 1.00 93.25 160 VAL A O 1
ATOM 1251 N N . ASP A 1 161 ? -7.035 8.433 -20.769 1.00 94.75 161 ASP A N 1
ATOM 1252 C CA . ASP A 1 161 ? -7.900 8.182 -19.611 1.00 94.75 161 ASP A CA 1
ATOM 1253 C C . ASP A 1 161 ? -7.442 8.862 -18.305 1.00 94.75 161 ASP A C 1
ATOM 1255 O O . ASP A 1 161 ? -8.041 8.637 -17.256 1.00 94.75 161 ASP A O 1
ATOM 1259 N N . ILE A 1 162 ? -6.418 9.724 -18.341 1.00 93.75 162 ILE A N 1
ATOM 1260 C CA . ILE A 1 162 ? -5.870 10.366 -17.125 1.00 93.75 162 ILE A CA 1
ATOM 1261 C C . ILE A 1 162 ? -6.353 11.806 -16.900 1.00 93.75 162 ILE A C 1
ATOM 1263 O O . ILE A 1 162 ? -5.985 12.426 -15.907 1.00 93.75 162 ILE A O 1
ATOM 1267 N N . GLY A 1 163 ? -7.174 12.362 -17.799 1.00 90.88 163 GLY A N 1
ATOM 1268 C CA . GLY A 1 163 ? -7.495 13.798 -17.838 1.00 90.88 163 GLY A CA 1
ATOM 1269 C C . GLY A 1 163 ? -8.059 14.393 -16.539 1.00 90.88 163 GLY A C 1
ATOM 1270 O O . GLY A 1 163 ? -7.715 15.521 -16.191 1.00 90.88 163 GLY A O 1
ATOM 1271 N N . HIS A 1 164 ? -8.881 13.635 -15.808 1.00 91.19 164 HIS A N 1
ATOM 1272 C CA . HIS A 1 164 ? -9.468 14.041 -14.521 1.00 91.19 164 HIS A CA 1
ATOM 1273 C C . HIS A 1 164 ? -8.859 13.316 -13.317 1.00 91.19 164 HIS A C 1
ATOM 1275 O O . HIS A 1 164 ? -9.315 13.508 -12.190 1.00 91.19 164 HIS A O 1
ATOM 1281 N N . TYR A 1 165 ? -7.847 12.476 -13.538 1.00 94.88 165 TYR A N 1
ATOM 1282 C CA . TYR A 1 165 ? -7.226 11.731 -12.458 1.00 94.88 165 TYR A CA 1
ATOM 1283 C C . TYR A 1 165 ? -6.331 12.654 -11.633 1.00 94.88 165 TYR A C 1
ATOM 1285 O O . TYR A 1 165 ? -5.505 13.390 -12.174 1.00 94.88 165 TYR A O 1
ATOM 1293 N N . TRP A 1 166 ? -6.477 12.608 -10.311 1.00 95.50 166 TRP A N 1
ATOM 1294 C CA . TRP A 1 166 ? -5.770 13.513 -9.402 1.00 95.50 166 TRP A CA 1
ATOM 1295 C C . TRP A 1 166 ? -4.244 13.409 -9.537 1.00 95.50 166 TRP A C 1
ATOM 1297 O O . TRP A 1 166 ? -3.554 14.416 -9.390 1.00 95.50 166 TRP A O 1
ATOM 1307 N N . ALA A 1 167 ? -3.725 12.218 -9.867 1.00 96.00 167 ALA A N 1
ATOM 1308 C CA . ALA A 1 167 ? -2.293 11.985 -10.016 1.00 96.00 167 ALA A CA 1
ATOM 1309 C C . ALA A 1 167 ? -1.772 12.156 -11.454 1.00 96.00 167 ALA A C 1
ATOM 1311 O O . ALA A 1 167 ? -0.688 11.670 -11.777 1.00 96.00 167 ALA A O 1
ATOM 1312 N N . LYS A 1 168 ? -2.529 12.827 -12.332 1.00 95.75 168 LYS A N 1
ATOM 1313 C CA . LYS A 1 168 ? -2.143 13.057 -13.731 1.00 95.75 168 LYS A CA 1
ATOM 1314 C C . LYS A 1 168 ? -0.683 13.533 -13.901 1.00 95.75 168 LYS A C 1
ATOM 1316 O O . LYS A 1 168 ? 0.013 12.892 -14.686 1.00 95.75 168 LYS A O 1
ATOM 1321 N N . PRO A 1 169 ? -0.181 14.551 -13.164 1.00 95.38 169 PRO A N 1
ATOM 1322 C CA . PRO A 1 169 ? 1.193 15.032 -13.352 1.00 95.38 169 PRO A CA 1
ATOM 1323 C C . PRO A 1 169 ? 2.257 13.948 -13.119 1.00 95.38 169 PRO A C 1
ATOM 1325 O O . PRO A 1 169 ? 3.204 13.827 -13.889 1.00 95.38 169 PRO A O 1
ATOM 1328 N N . TRP A 1 170 ? 2.066 13.108 -12.096 1.00 96.75 170 TRP A N 1
ATOM 1329 C CA . TRP A 1 170 ? 2.978 12.006 -11.777 1.00 96.75 170 TRP A CA 1
ATOM 1330 C C . TRP A 1 170 ? 2.950 10.905 -12.838 1.00 96.75 170 TRP A C 1
ATOM 1332 O O . TRP A 1 170 ? 3.975 10.297 -13.137 1.00 96.75 170 TRP A O 1
ATOM 1342 N N . ILE A 1 171 ? 1.783 10.645 -13.428 1.00 96.62 171 ILE A N 1
ATOM 1343 C CA . ILE A 1 171 ? 1.657 9.666 -14.511 1.00 96.62 171 ILE A CA 1
ATOM 1344 C C . ILE A 1 171 ? 2.376 10.165 -15.765 1.00 96.62 171 ILE A C 1
ATOM 1346 O O . ILE A 1 171 ? 3.139 9.410 -16.363 1.00 96.62 171 ILE A O 1
ATOM 1350 N N . GLU A 1 172 ? 2.175 11.428 -16.142 1.00 94.62 172 GLU A N 1
ATOM 1351 C CA . GLU A 1 172 ? 2.853 12.039 -17.292 1.00 94.62 172 GLU A CA 1
ATOM 1352 C C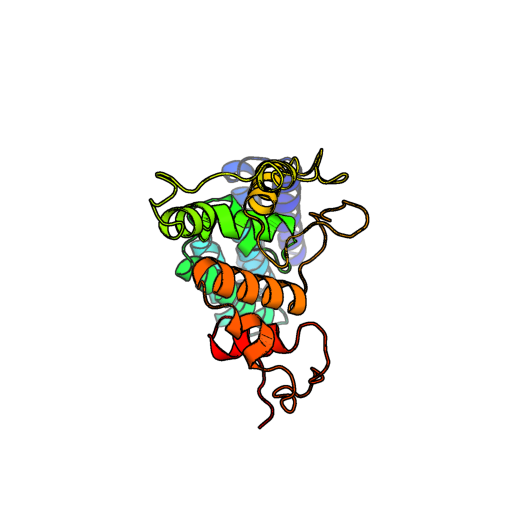 . GLU A 1 172 ? 4.380 11.979 -17.136 1.00 94.62 172 GLU A C 1
ATOM 1354 O O . GLU A 1 172 ? 5.088 11.623 -18.080 1.00 94.62 172 GLU A O 1
ATOM 1359 N N . GLU A 1 173 ? 4.894 12.233 -15.931 1.00 94.25 173 GLU A N 1
ATOM 1360 C CA . GLU A 1 173 ? 6.325 12.134 -15.640 1.00 94.25 173 GLU A CA 1
ATOM 1361 C C . GLU A 1 173 ? 6.846 10.686 -15.684 1.00 94.25 173 GLU A C 1
ATOM 1363 O O . GLU A 1 173 ? 7.882 10.428 -16.300 1.00 94.25 173 GLU A O 1
ATOM 1368 N N . ILE A 1 174 ? 6.128 9.713 -15.110 1.00 93.69 174 ILE A N 1
ATOM 1369 C CA . ILE A 1 174 ? 6.499 8.289 -15.209 1.00 93.69 174 ILE A CA 1
ATOM 1370 C C . ILE A 1 174 ? 6.541 7.813 -16.667 1.00 93.69 174 ILE A C 1
ATOM 1372 O O . ILE A 1 174 ? 7.465 7.084 -17.046 1.00 93.69 174 ILE A O 1
ATOM 1376 N N . LEU A 1 175 ? 5.579 8.239 -17.491 1.00 93.31 175 LEU A N 1
ATOM 1377 C CA . LEU A 1 175 ? 5.550 7.927 -18.921 1.00 93.31 175 LEU A CA 1
ATOM 1378 C C . LEU A 1 175 ? 6.745 8.553 -19.650 1.00 93.31 175 LEU A C 1
ATOM 1380 O O . LEU A 1 175 ? 7.388 7.876 -20.451 1.00 93.31 175 LEU A O 1
ATOM 1384 N N . ALA A 1 176 ? 7.101 9.800 -19.328 1.00 90.62 176 ALA A N 1
ATOM 1385 C CA . ALA A 1 176 ? 8.279 10.469 -19.882 1.00 90.62 176 ALA A CA 1
ATOM 1386 C C . ALA A 1 176 ? 9.605 9.805 -19.459 1.00 90.62 176 ALA A C 1
ATOM 1388 O O . ALA A 1 176 ? 10.570 9.785 -20.228 1.00 90.62 176 ALA A O 1
ATOM 1389 N N . LEU A 1 177 ? 9.665 9.233 -18.252 1.00 88.62 177 LEU A N 1
ATOM 1390 C CA . LEU A 1 177 ? 10.811 8.450 -17.781 1.00 88.62 177 LEU A CA 1
ATOM 1391 C C . LEU A 1 177 ? 10.918 7.077 -18.462 1.00 88.62 177 LEU A C 1
ATOM 1393 O O . LEU A 1 177 ? 12.006 6.494 -18.460 1.00 88.62 177 LEU A O 1
ATOM 1397 N N . GLY A 1 178 ? 9.827 6.567 -19.043 1.00 87.69 178 GLY A N 1
ATOM 1398 C CA . GLY A 1 178 ? 9.787 5.269 -19.714 1.00 87.69 178 GLY A CA 1
ATOM 1399 C C . GLY A 1 178 ? 9.980 4.096 -18.753 1.00 87.69 178 GLY A C 1
ATOM 1400 O O . GLY A 1 178 ? 10.718 3.163 -19.067 1.00 87.69 178 GLY A O 1
ATOM 1401 N N . VAL A 1 179 ? 9.378 4.162 -17.558 1.00 86.38 179 VAL A N 1
ATOM 1402 C CA . VAL A 1 179 ? 9.524 3.124 -16.524 1.00 86.38 179 VAL A CA 1
ATOM 1403 C C . VAL A 1 179 ? 8.844 1.825 -16.974 1.00 86.38 179 VAL A C 1
ATOM 1405 O O . VAL A 1 179 ? 7.618 1.811 -17.125 1.00 86.38 179 VAL A O 1
ATOM 1408 N N . PRO A 1 180 ? 9.590 0.713 -17.141 1.00 79.94 180 PRO A N 1
ATOM 1409 C CA . PRO A 1 180 ? 8.983 -0.526 -17.600 1.00 79.94 180 PRO A CA 1
ATOM 1410 C C . PRO A 1 180 ? 7.961 -1.079 -16.598 1.00 79.94 180 PRO A C 1
ATOM 1412 O O . PRO A 1 180 ? 8.202 -1.047 -15.394 1.00 79.94 180 PRO A O 1
ATOM 1415 N N . GLY A 1 181 ? 6.829 -1.593 -17.077 1.00 84.19 181 GLY A N 1
ATOM 1416 C CA . GLY A 1 181 ? 5.680 -2.035 -16.272 1.00 84.19 181 GLY A CA 1
ATOM 1417 C C . GLY A 1 181 ? 4.619 -0.952 -16.001 1.00 84.19 181 GLY A C 1
ATOM 1418 O O . GLY A 1 181 ? 3.497 -1.282 -15.590 1.00 84.19 181 GLY A O 1
ATOM 1419 N N . LEU A 1 182 ? 4.941 0.320 -16.255 1.00 91.81 182 LEU A N 1
ATOM 1420 C CA . LEU A 1 182 ? 4.030 1.471 -16.178 1.00 91.81 182 LEU A CA 1
ATOM 1421 C C . LEU A 1 182 ? 3.847 2.158 -17.542 1.00 91.81 182 LEU A C 1
ATOM 1423 O O . LEU A 1 182 ? 3.520 3.338 -17.611 1.00 91.81 182 LEU A O 1
ATOM 1427 N N . GLU A 1 183 ? 4.024 1.422 -18.636 1.00 90.50 183 GLU A N 1
ATOM 1428 C CA . GLU A 1 183 ? 3.730 1.911 -19.981 1.00 90.50 183 GLU A CA 1
ATOM 1429 C C . GLU A 1 183 ? 2.218 1.989 -20.237 1.00 90.50 183 GLU A C 1
ATOM 1431 O O . GLU A 1 183 ? 1.402 1.417 -19.500 1.00 90.50 183 GLU A O 1
ATOM 1436 N N . LEU A 1 184 ? 1.847 2.671 -21.323 1.00 93.62 184 LEU A N 1
ATOM 1437 C CA . LEU A 1 184 ? 0.487 2.619 -21.846 1.00 93.62 184 LEU A CA 1
ATOM 1438 C C . LEU A 1 184 ? 0.146 1.227 -22.371 1.00 93.62 184 LEU A C 1
ATOM 1440 O O . LEU A 1 184 ? 0.983 0.506 -22.918 1.00 93.62 184 LEU A O 1
ATOM 1444 N N . PHE A 1 185 ? -1.130 0.887 -22.263 1.00 92.50 185 PHE A N 1
ATOM 1445 C CA . PHE A 1 185 ? -1.705 -0.259 -22.945 1.00 92.50 185 PHE A CA 1
ATOM 1446 C C . PHE A 1 185 ? -1.817 0.000 -24.463 1.00 92.50 185 PHE A C 1
ATOM 1448 O O . PHE A 1 185 ? -1.739 1.148 -24.907 1.00 92.50 185 PHE A O 1
ATOM 1455 N N . PRO A 1 186 ? -2.044 -1.046 -25.285 1.00 93.12 186 PRO A N 1
ATOM 1456 C CA . PRO A 1 186 ? -2.185 -0.898 -26.739 1.00 93.12 186 PRO A CA 1
ATOM 1457 C C . PRO A 1 186 ? -3.318 0.037 -27.192 1.00 93.12 186 PRO A C 1
ATOM 1459 O O . PRO A 1 186 ? -3.305 0.511 -28.321 1.00 93.12 186 PRO A O 1
ATOM 1462 N N . ASP A 1 187 ? -4.300 0.287 -26.326 1.00 93.56 187 ASP A N 1
ATOM 1463 C CA . ASP A 1 187 ? -5.413 1.218 -26.539 1.00 93.56 187 ASP A CA 1
ATOM 1464 C C . ASP A 1 187 ? -5.082 2.667 -26.119 1.00 93.56 187 ASP A C 1
ATOM 1466 O O . ASP A 1 187 ? -5.982 3.499 -26.036 1.00 93.56 187 ASP A O 1
ATOM 1470 N N . HIS A 1 188 ? -3.806 2.971 -25.849 1.00 93.00 188 HIS A N 1
ATOM 1471 C CA . HIS A 1 188 ? -3.306 4.253 -25.334 1.00 93.00 188 HIS A CA 1
ATOM 1472 C C . HIS A 1 188 ? -3.854 4.657 -23.951 1.00 93.00 188 HIS A C 1
ATOM 1474 O O . HIS A 1 188 ? -3.681 5.802 -23.530 1.00 93.00 188 HIS A O 1
ATOM 1480 N N . SER A 1 189 ? -4.483 3.738 -23.211 1.00 95.25 189 SER A N 1
ATOM 1481 C CA . SER A 1 189 ? -4.874 3.971 -21.816 1.00 95.25 189 SER A CA 1
ATOM 1482 C C . SER A 1 189 ? -3.711 3.718 -20.854 1.00 95.25 189 SER A C 1
ATOM 1484 O O . SER A 1 189 ? -2.834 2.890 -21.115 1.00 95.25 189 SER A O 1
ATOM 1486 N N . PHE A 1 190 ? -3.705 4.405 -19.712 1.00 95.81 190 PHE A N 1
ATOM 1487 C CA . PHE A 1 190 ? -2.804 4.118 -18.593 1.00 95.81 190 PHE A CA 1
ATOM 1488 C C . PHE A 1 190 ? -3.478 3.269 -17.505 1.00 95.81 190 PHE A C 1
ATOM 1490 O O . PHE A 1 190 ? -2.802 2.496 -16.818 1.00 95.81 190 PHE A O 1
ATOM 1497 N N . LYS A 1 191 ? -4.805 3.385 -17.368 1.00 96.56 191 LYS A N 1
ATOM 1498 C CA . LYS A 1 191 ? -5.654 2.770 -16.337 1.00 96.56 191 LYS A CA 1
ATOM 1499 C C . LYS A 1 191 ? -5.212 3.148 -14.922 1.00 96.56 191 LYS A C 1
ATOM 1501 O O . LYS A 1 191 ? -4.804 2.276 -14.153 1.00 96.56 191 LYS A O 1
ATOM 1506 N N . PRO A 1 192 ? -5.273 4.444 -14.560 1.00 96.69 192 PRO A N 1
ATOM 1507 C CA . PRO A 1 192 ? -4.708 4.948 -13.311 1.00 96.69 192 PRO A CA 1
ATOM 1508 C C . PRO A 1 192 ? -5.322 4.324 -12.060 1.00 96.69 192 PRO A C 1
ATOM 1510 O O . PRO A 1 192 ? -4.588 4.074 -11.113 1.00 96.69 192 PRO A O 1
ATOM 1513 N N . GLU A 1 193 ? -6.622 4.026 -12.083 1.00 96.00 193 GLU A N 1
ATOM 1514 C CA . GLU A 1 193 ? -7.368 3.427 -10.966 1.00 96.00 193 GLU A CA 1
ATOM 1515 C C . GLU A 1 193 ? -7.280 1.896 -10.925 1.00 96.00 193 GLU A C 1
ATOM 1517 O O . GLU A 1 193 ? -7.769 1.266 -9.990 1.00 96.00 193 GLU A O 1
ATOM 1522 N N . GLN A 1 194 ? -6.666 1.260 -11.928 1.00 95.94 194 GLN A N 1
ATOM 1523 C CA . GLN A 1 194 ? -6.537 -0.192 -11.933 1.00 95.94 194 GLN A CA 1
ATOM 1524 C C . GLN A 1 194 ? -5.641 -0.635 -10.773 1.00 95.94 194 GLN A C 1
ATOM 1526 O O . GLN A 1 194 ? -4.476 -0.233 -10.696 1.00 95.94 194 GLN A O 1
ATOM 1531 N N . ALA A 1 195 ? -6.177 -1.512 -9.920 1.00 96.62 195 ALA A N 1
ATOM 1532 C CA . ALA A 1 195 ? -5.439 -2.141 -8.833 1.00 96.62 195 ALA A CA 1
ATOM 1533 C C . ALA A 1 195 ? -4.176 -2.844 -9.356 1.00 96.62 195 ALA A C 1
ATOM 1535 O O . ALA A 1 195 ? -4.191 -3.562 -10.366 1.00 96.62 195 ALA A O 1
ATOM 1536 N N . LEU A 1 196 ? -3.061 -2.622 -8.668 1.00 94.94 196 LEU A N 1
ATOM 1537 C CA . LEU A 1 196 ? -1.763 -3.146 -9.050 1.00 94.94 196 LEU A CA 1
ATOM 1538 C C . LEU A 1 196 ? -1.645 -4.620 -8.655 1.00 94.94 196 LEU A C 1
ATOM 1540 O O . LEU A 1 196 ? -1.658 -4.980 -7.480 1.00 94.94 196 LEU A O 1
ATOM 1544 N N . THR A 1 197 ? -1.441 -5.494 -9.640 1.00 94.81 197 THR A N 1
ATOM 1545 C CA . THR A 1 197 ? -1.169 -6.908 -9.351 1.00 94.81 197 THR A CA 1
ATOM 1546 C C . THR A 1 197 ? 0.273 -7.112 -8.880 1.00 94.81 197 THR A C 1
ATOM 1548 O O . THR A 1 197 ? 1.191 -6.409 -9.310 1.00 94.81 197 THR A O 1
ATOM 1551 N N . ARG A 1 198 ? 0.514 -8.156 -8.076 1.00 94.81 198 ARG A N 1
ATOM 1552 C CA . ARG A 1 198 ? 1.874 -8.576 -7.677 1.00 94.81 198 ARG A CA 1
ATOM 1553 C C . ARG A 1 198 ? 2.788 -8.822 -8.884 1.00 94.81 198 ARG A C 1
ATOM 1555 O O . ARG A 1 198 ? 3.966 -8.485 -8.837 1.00 94.81 198 ARG A O 1
ATOM 1562 N N . ALA A 1 199 ? 2.245 -9.374 -9.971 1.00 94.56 199 ALA A N 1
ATOM 1563 C CA . ALA A 1 199 ? 2.988 -9.602 -11.209 1.00 94.56 199 ALA A CA 1
ATOM 1564 C C . ALA A 1 199 ? 3.378 -8.285 -11.901 1.00 94.56 199 ALA A C 1
ATOM 1566 O O . ALA A 1 199 ? 4.512 -8.147 -12.356 1.00 94.56 199 ALA A O 1
ATOM 1567 N N . ASN A 1 200 ? 2.475 -7.298 -11.946 1.00 94.75 200 ASN A N 1
ATOM 1568 C CA . ASN A 1 200 ? 2.807 -5.974 -12.476 1.00 94.75 200 ASN A CA 1
ATOM 1569 C C . ASN A 1 200 ? 3.833 -5.256 -11.598 1.00 94.75 200 ASN A C 1
ATOM 1571 O O . ASN A 1 200 ? 4.791 -4.709 -12.133 1.00 94.75 200 ASN A O 1
ATOM 1575 N N . TYR A 1 201 ? 3.697 -5.315 -10.272 1.00 96.75 201 TYR A N 1
ATOM 1576 C CA . TYR A 1 201 ? 4.694 -4.749 -9.362 1.00 96.75 201 TYR A CA 1
ATOM 1577 C C . TYR A 1 201 ? 6.086 -5.367 -9.573 1.00 96.75 201 TYR A C 1
ATOM 1579 O O . TYR A 1 201 ? 7.083 -4.651 -9.629 1.00 96.75 201 TYR A O 1
ATOM 1587 N N . ALA A 1 202 ? 6.160 -6.686 -9.783 1.00 97.00 202 ALA A N 1
ATOM 1588 C CA . ALA A 1 202 ? 7.413 -7.366 -10.101 1.00 97.00 202 ALA A CA 1
ATOM 1589 C C . ALA A 1 202 ? 8.048 -6.845 -11.403 1.00 97.00 202 ALA A C 1
ATOM 1591 O O . ALA A 1 202 ? 9.258 -6.614 -11.447 1.00 97.00 202 ALA A O 1
ATOM 1592 N N . LEU A 1 203 ? 7.244 -6.636 -12.454 1.00 96.25 203 LEU A N 1
ATOM 1593 C CA . LEU A 1 203 ? 7.716 -6.054 -13.716 1.00 96.25 203 LEU A CA 1
ATOM 1594 C C . LEU A 1 203 ? 8.276 -4.644 -13.516 1.00 96.25 203 LEU A C 1
ATOM 1596 O O . LEU A 1 203 ? 9.342 -4.347 -14.050 1.00 96.25 203 LEU A O 1
ATOM 1600 N N . VAL A 1 204 ? 7.616 -3.821 -12.697 1.00 97.00 204 VAL A N 1
ATOM 1601 C CA . VAL A 1 204 ? 8.097 -2.478 -12.345 1.00 97.00 204 VAL A CA 1
ATOM 1602 C C . VAL A 1 204 ? 9.424 -2.540 -11.591 1.00 97.00 204 VAL A C 1
ATOM 1604 O O . VAL A 1 204 ? 10.372 -1.850 -11.962 1.00 97.00 204 VAL A O 1
ATOM 1607 N N . ASN A 1 205 ? 9.548 -3.425 -10.599 1.00 97.25 205 ASN A N 1
ATOM 1608 C CA . ASN A 1 205 ? 10.804 -3.636 -9.877 1.00 97.25 205 ASN A CA 1
ATOM 1609 C C . ASN A 1 205 ? 11.942 -4.043 -10.819 1.00 97.25 205 ASN A C 1
ATOM 1611 O O . ASN A 1 205 ? 13.026 -3.463 -10.767 1.00 97.25 205 ASN A O 1
ATOM 1615 N N . GLN A 1 206 ? 11.705 -5.012 -11.710 1.00 96.25 206 GLN A N 1
ATOM 1616 C CA . GLN A 1 206 ? 12.683 -5.401 -12.727 1.00 96.25 206 GLN A CA 1
ATOM 1617 C C . GLN A 1 206 ? 13.039 -4.220 -13.636 1.00 96.25 206 GLN A C 1
ATOM 1619 O O . GLN A 1 206 ? 14.219 -3.995 -13.903 1.00 96.25 206 GLN A O 1
ATOM 1624 N N . GLY A 1 207 ? 12.037 -3.473 -14.101 1.00 92.88 207 GLY A N 1
ATOM 1625 C CA . GLY A 1 207 ? 12.205 -2.303 -14.954 1.00 92.88 207 GLY A CA 1
ATOM 1626 C C . GLY A 1 207 ? 13.109 -1.256 -14.320 1.00 92.88 207 GLY A C 1
ATOM 1627 O O . GLY A 1 207 ? 14.088 -0.840 -14.932 1.00 92.88 207 GLY A O 1
ATOM 1628 N N . ILE A 1 208 ? 12.846 -0.902 -13.063 1.00 93.88 208 ILE A N 1
ATOM 1629 C CA . ILE A 1 208 ? 13.659 0.037 -12.284 1.00 93.88 208 ILE A CA 1
ATOM 1630 C C . ILE A 1 208 ? 15.069 -0.514 -12.065 1.00 93.88 208 ILE A C 1
ATOM 1632 O O . ILE A 1 208 ? 16.043 0.220 -12.220 1.00 93.88 208 ILE A O 1
ATOM 1636 N N . LEU A 1 209 ? 15.212 -1.804 -11.748 1.00 93.75 209 LEU A N 1
ATOM 1637 C CA . LEU A 1 209 ? 16.525 -2.425 -11.578 1.00 93.75 209 LEU A CA 1
ATOM 1638 C C . LEU A 1 209 ? 17.353 -2.366 -12.859 1.00 93.75 209 LEU A C 1
ATOM 1640 O O . LEU A 1 209 ? 18.531 -2.053 -12.760 1.00 93.75 209 LEU A O 1
ATOM 1644 N N . VAL A 1 210 ? 16.762 -2.621 -14.030 1.00 91.69 210 VAL A N 1
ATOM 1645 C CA . VAL A 1 210 ? 17.430 -2.499 -15.338 1.00 91.69 210 VAL A CA 1
ATOM 1646 C C . VAL A 1 210 ? 17.733 -1.037 -15.662 1.00 91.69 210 VAL A C 1
ATOM 1648 O O . VAL A 1 210 ? 18.847 -0.724 -16.077 1.00 91.69 210 VAL A O 1
ATOM 1651 N N . LEU A 1 211 ? 16.759 -0.144 -15.469 1.00 87.75 211 LEU A N 1
ATOM 1652 C CA . LEU A 1 211 ? 16.858 1.278 -15.801 1.00 87.75 211 LEU A CA 1
ATOM 1653 C C . LEU A 1 211 ? 17.940 1.972 -14.983 1.00 87.75 211 LEU A C 1
ATOM 1655 O O . LEU A 1 211 ? 18.763 2.693 -15.538 1.00 87.75 211 LEU A O 1
ATOM 1659 N N . LEU A 1 212 ? 17.944 1.738 -13.670 1.00 89.69 212 LEU A N 1
ATOM 1660 C CA . LEU A 1 212 ? 19.016 2.195 -12.814 1.00 89.69 212 LEU A CA 1
ATOM 1661 C C . LEU A 1 212 ? 20.246 1.400 -13.229 1.00 89.69 212 LEU A C 1
ATOM 1663 O O . LEU A 1 212 ? 21.086 1.937 -13.921 1.00 89.69 212 LEU A O 1
ATOM 1667 N N . SER A 1 213 ? 20.316 0.114 -12.905 1.00 90.62 213 SER A N 1
ATOM 1668 C CA . SER A 1 213 ? 21.135 -0.916 -13.556 1.00 90.62 213 SER A CA 1
ATOM 1669 C C . SER A 1 213 ? 22.148 -0.557 -14.653 1.00 90.62 213 SER A C 1
ATOM 1671 O O . SER A 1 213 ? 23.366 -0.709 -14.521 1.00 90.62 213 SER A O 1
ATOM 1673 N N . GLY A 1 214 ? 21.601 -0.228 -15.817 1.00 88.12 214 GLY A N 1
ATOM 1674 C CA . GLY A 1 214 ? 22.255 -0.433 -17.103 1.00 88.12 214 GLY A CA 1
ATOM 1675 C C . GLY A 1 214 ? 22.402 -1.915 -17.482 1.00 88.12 214 GLY A C 1
ATOM 1676 O O . GLY A 1 214 ? 22.705 -2.214 -18.635 1.00 88.12 214 GLY A O 1
ATOM 1677 N N . ASP A 1 215 ? 22.165 -2.858 -16.561 1.00 92.19 215 ASP A N 1
ATOM 1678 C CA . ASP A 1 215 ? 22.317 -4.288 -16.808 1.00 92.19 215 ASP A CA 1
ATOM 1679 C C . ASP A 1 215 ? 21.054 -4.873 -17.448 1.00 92.19 215 ASP A C 1
ATOM 1681 O O . ASP A 1 215 ? 20.104 -5.294 -16.782 1.00 92.19 215 ASP A O 1
ATOM 1685 N N . ARG A 1 216 ? 21.066 -4.939 -18.781 1.00 91.38 216 ARG A N 1
ATOM 1686 C CA . ARG A 1 216 ? 19.976 -5.543 -19.557 1.00 91.38 216 ARG A CA 1
ATOM 1687 C C . ARG A 1 216 ? 19.834 -7.049 -19.318 1.00 91.38 216 ARG A C 1
ATOM 1689 O O . ARG A 1 216 ? 18.753 -7.580 -19.573 1.00 91.38 216 ARG A O 1
ATOM 1696 N N . SER A 1 217 ? 20.857 -7.738 -18.800 1.00 95.44 217 SER A N 1
ATOM 1697 C CA . SER A 1 217 ? 20.789 -9.187 -18.552 1.00 95.44 217 SER A CA 1
ATOM 1698 C C . SER A 1 217 ? 19.755 -9.552 -17.484 1.00 95.44 217 SER A C 1
ATOM 1700 O O . SER A 1 217 ? 19.191 -10.646 -17.518 1.00 95.44 217 SER A O 1
ATOM 1702 N N . LEU A 1 218 ? 19.413 -8.613 -16.592 1.00 95.31 218 LEU A N 1
ATOM 1703 C CA . LEU A 1 218 ? 18.382 -8.807 -15.571 1.00 95.31 218 LEU A CA 1
ATOM 1704 C C . LEU A 1 218 ? 16.996 -9.098 -16.167 1.00 95.31 218 LEU A C 1
ATOM 1706 O O . LEU A 1 218 ? 16.195 -9.768 -15.520 1.00 95.31 218 LEU A O 1
ATOM 1710 N N . SER A 1 219 ? 16.722 -8.656 -17.400 1.00 92.94 219 SER A N 1
ATOM 1711 C CA . SER A 1 219 ? 15.441 -8.896 -18.084 1.00 92.94 219 SER A CA 1
ATOM 1712 C C . SER A 1 219 ? 15.213 -10.352 -18.511 1.00 92.94 219 SER A C 1
ATOM 1714 O O . SER A 1 219 ? 14.073 -10.735 -18.764 1.00 92.94 219 SER A O 1
ATOM 1716 N N . ILE A 1 220 ? 16.277 -11.163 -18.562 1.00 94.50 220 ILE A N 1
ATOM 1717 C CA . ILE A 1 220 ? 16.236 -12.559 -19.029 1.00 94.50 220 ILE A CA 1
ATOM 1718 C C . ILE A 1 220 ? 16.940 -13.549 -18.090 1.00 94.50 220 ILE A C 1
ATOM 1720 O O . ILE A 1 220 ? 17.077 -14.724 -18.423 1.00 94.50 220 ILE A O 1
ATOM 1724 N N . ARG A 1 221 ? 17.408 -13.089 -16.925 1.00 95.81 221 ARG A N 1
ATOM 1725 C CA . ARG A 1 221 ? 18.271 -13.834 -15.993 1.00 95.81 221 ARG A CA 1
ATOM 1726 C C . ARG A 1 221 ? 17.754 -15.231 -15.620 1.00 95.81 221 ARG A C 1
ATOM 1728 O O . ARG A 1 221 ? 18.558 -16.131 -15.409 1.00 95.81 221 ARG A O 1
ATOM 1735 N N . TYR A 1 222 ? 16.440 -15.388 -15.527 1.00 95.56 222 TYR A N 1
ATOM 1736 C CA . TYR A 1 222 ? 15.741 -16.597 -15.091 1.00 95.56 222 TYR A CA 1
ATOM 1737 C C . TYR A 1 222 ? 14.865 -17.206 -16.185 1.00 95.56 222 TYR A C 1
ATOM 1739 O O . TYR A 1 222 ? 14.007 -18.040 -15.910 1.00 95.56 222 TYR A O 1
ATOM 1747 N N . VAL A 1 223 ? 15.030 -16.795 -17.441 1.00 92.81 223 VAL A N 1
ATOM 1748 C CA . VAL A 1 223 ? 14.278 -17.402 -18.541 1.00 92.81 223 VAL A CA 1
ATOM 1749 C C . VAL A 1 223 ? 14.769 -18.835 -18.753 1.00 92.81 223 VAL A C 1
ATOM 1751 O O . VAL A 1 223 ? 15.961 -19.076 -18.919 1.00 92.81 223 VAL A O 1
ATOM 1754 N N . GLY A 1 224 ? 13.836 -19.790 -18.758 1.00 90.00 224 GLY A N 1
ATOM 1755 C CA . GLY A 1 224 ? 14.113 -21.200 -19.048 1.00 90.00 224 GLY A CA 1
ATOM 1756 C C . GLY A 1 224 ? 14.482 -22.072 -17.843 1.00 90.00 224 GLY A C 1
ATOM 1757 O O . GLY A 1 224 ? 14.668 -23.274 -18.021 1.00 90.00 224 GLY A O 1
ATOM 1758 N N . GLU A 1 225 ? 14.559 -21.528 -16.625 1.00 92.94 225 GLU A N 1
ATOM 1759 C CA . GLU A 1 225 ? 14.732 -22.356 -15.423 1.00 92.94 225 GLU A CA 1
ATOM 1760 C C . GLU A 1 225 ? 13.419 -23.036 -14.986 1.00 92.94 225 GLU A C 1
ATOM 1762 O O . GLU A 1 225 ? 12.317 -22.660 -15.391 1.00 92.94 225 GLU A O 1
ATOM 1767 N N . SER A 1 226 ? 13.525 -24.039 -14.113 1.00 92.56 226 SER A N 1
ATOM 1768 C CA . SER A 1 226 ? 12.361 -24.608 -13.429 1.00 92.56 226 SER A CA 1
ATOM 1769 C C . SER A 1 226 ? 11.772 -23.614 -12.431 1.00 92.56 226 SER A C 1
ATOM 1771 O O . SER A 1 226 ? 12.523 -22.954 -11.713 1.00 92.56 226 SER A O 1
ATOM 1773 N N . SER A 1 227 ? 10.440 -23.572 -12.318 1.00 92.50 227 SER A N 1
ATOM 1774 C CA . SER A 1 227 ? 9.785 -22.633 -11.404 1.00 92.50 227 SER A CA 1
ATOM 1775 C C . SER A 1 227 ? 10.216 -22.819 -9.947 1.00 92.50 227 SER A C 1
ATOM 1777 O O . SER A 1 227 ? 10.177 -23.928 -9.410 1.00 92.50 227 SER A O 1
ATOM 1779 N N . ARG A 1 228 ? 10.561 -21.700 -9.302 1.00 91.12 228 ARG A N 1
ATOM 1780 C CA . ARG A 1 228 ? 10.889 -21.594 -7.868 1.00 91.12 228 ARG A CA 1
ATOM 1781 C C . ARG A 1 228 ? 9.663 -21.534 -6.952 1.00 91.12 228 ARG A C 1
ATOM 1783 O O . ARG A 1 228 ? 9.802 -21.632 -5.732 1.00 91.12 228 ARG A O 1
ATOM 1790 N N . PHE A 1 229 ? 8.480 -21.344 -7.528 1.00 93.06 229 PHE A N 1
ATOM 1791 C CA . PHE A 1 229 ? 7.239 -21.085 -6.803 1.00 93.06 229 PHE A CA 1
ATOM 1792 C C . PHE A 1 229 ? 6.218 -22.182 -7.113 1.00 93.06 229 PHE A C 1
ATOM 1794 O O . PHE A 1 229 ? 6.201 -22.737 -8.213 1.00 93.06 229 PHE A O 1
ATOM 1801 N N . SER A 1 230 ? 5.386 -22.536 -6.136 1.00 91.25 230 SER A N 1
ATOM 1802 C CA . SER A 1 230 ? 4.354 -23.571 -6.302 1.00 91.25 230 SER A CA 1
ATOM 1803 C C . SER A 1 230 ? 3.168 -23.093 -7.146 1.00 91.25 230 SER A C 1
ATOM 1805 O O . SER A 1 230 ? 2.517 -23.905 -7.798 1.00 91.25 230 SER A O 1
ATOM 1807 N N . ASP A 1 231 ? 2.916 -21.787 -7.149 1.00 91.94 231 ASP A N 1
ATOM 1808 C CA . ASP A 1 231 ? 1.764 -21.106 -7.740 1.00 91.94 231 ASP A CA 1
ATOM 1809 C C . ASP A 1 231 ? 2.090 -20.348 -9.040 1.00 91.94 231 ASP A C 1
ATOM 1811 O O . ASP A 1 231 ? 1.183 -19.877 -9.726 1.00 91.94 231 ASP A O 1
ATOM 1815 N N . VAL A 1 232 ? 3.366 -20.267 -9.430 1.00 93.38 232 VAL A N 1
ATOM 1816 C CA . VAL A 1 232 ? 3.804 -19.614 -10.673 1.00 93.38 232 VAL A CA 1
ATOM 1817 C C . VAL A 1 232 ? 4.419 -20.647 -11.609 1.00 93.38 232 VAL A C 1
ATOM 1819 O O . VAL A 1 232 ? 5.278 -21.431 -11.213 1.00 93.38 232 VAL A O 1
ATOM 1822 N N . ARG A 1 233 ? 4.016 -20.652 -12.881 1.00 94.44 233 ARG A N 1
ATOM 1823 C CA . ARG A 1 233 ? 4.669 -21.465 -13.919 1.00 94.44 233 ARG A CA 1
ATOM 1824 C C . ARG A 1 233 ? 5.946 -20.785 -14.415 1.00 94.44 233 ARG A C 1
ATOM 1826 O O . ARG A 1 233 ? 5.995 -19.562 -14.489 1.00 94.44 233 ARG A O 1
ATOM 1833 N N . SER A 1 234 ? 6.949 -21.563 -14.820 1.00 93.38 234 SER A N 1
ATOM 1834 C CA . SER A 1 234 ? 8.216 -21.019 -15.341 1.00 93.38 234 SER A CA 1
ATOM 1835 C C . SER A 1 234 ? 8.066 -20.254 -16.660 1.00 93.38 234 SER A C 1
ATOM 1837 O O . SER A 1 234 ? 8.900 -19.414 -16.977 1.00 93.38 234 SER A O 1
ATOM 1839 N N . ASP A 1 235 ? 7.003 -20.517 -17.421 1.00 93.75 235 ASP A N 1
ATOM 1840 C CA . ASP A 1 235 ? 6.674 -19.828 -18.673 1.00 93.75 235 ASP A CA 1
ATOM 1841 C C . ASP A 1 235 ? 5.669 -18.677 -18.496 1.00 93.75 235 ASP A C 1
ATOM 1843 O O . ASP A 1 235 ? 5.203 -18.093 -19.474 1.00 93.75 235 ASP A O 1
ATOM 1847 N N . PHE A 1 236 ? 5.322 -18.328 -17.254 1.00 95.81 236 PHE A N 1
ATOM 1848 C CA . PHE A 1 236 ? 4.473 -17.177 -16.971 1.00 95.81 236 PHE A CA 1
ATOM 1849 C C . PHE A 1 236 ? 5.168 -15.870 -17.382 1.00 95.81 236 PHE A C 1
ATOM 1851 O O . PHE A 1 236 ? 6.355 -15.685 -17.118 1.00 95.81 236 PHE A O 1
ATOM 1858 N N . TYR A 1 237 ? 4.424 -14.928 -17.974 1.00 93.81 237 TYR A N 1
ATOM 1859 C CA . TYR A 1 237 ? 4.993 -13.713 -18.581 1.00 93.81 237 TYR A 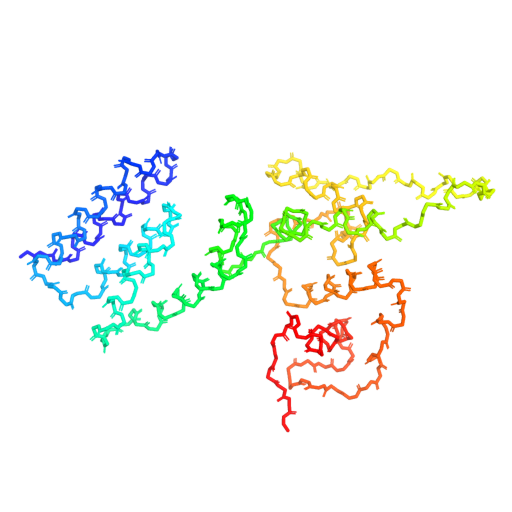CA 1
ATOM 1860 C C . TYR A 1 237 ? 5.838 -12.861 -17.617 1.00 93.81 237 TYR A C 1
ATOM 1862 O O . TYR A 1 237 ? 6.787 -12.208 -18.040 1.00 93.81 237 TYR A O 1
ATOM 1870 N N . ALA A 1 238 ? 5.512 -12.873 -16.320 1.00 95.19 238 ALA A N 1
ATOM 1871 C CA . ALA A 1 238 ? 6.244 -12.138 -15.291 1.00 95.19 238 ALA A CA 1
ATOM 1872 C C . ALA A 1 238 ? 7.182 -13.026 -14.455 1.00 95.19 238 ALA A C 1
ATOM 1874 O O . ALA A 1 238 ? 7.719 -12.551 -13.457 1.00 95.19 238 ALA A O 1
ATOM 1875 N N . TYR A 1 239 ? 7.401 -14.295 -14.825 1.00 96.31 239 TYR A N 1
ATOM 1876 C CA . TYR A 1 239 ? 8.207 -15.233 -14.034 1.00 96.31 239 TYR A CA 1
ATOM 1877 C C . TYR A 1 239 ? 9.607 -14.684 -13.730 1.00 96.31 239 TYR A C 1
ATOM 1879 O O . TYR A 1 239 ? 10.008 -14.638 -12.567 1.00 96.31 239 TYR A O 1
ATOM 1887 N N . ASN A 1 240 ? 10.318 -14.191 -14.754 1.00 96.62 240 ASN A N 1
ATOM 1888 C CA . ASN A 1 240 ? 11.654 -13.613 -14.584 1.00 96.62 240 ASN A CA 1
ATOM 1889 C C . ASN A 1 240 ? 11.651 -12.456 -13.572 1.00 96.62 240 ASN A C 1
ATOM 1891 O O . ASN A 1 240 ? 12.496 -12.400 -12.678 1.00 96.62 240 ASN A O 1
ATOM 1895 N N . ALA A 1 241 ? 10.662 -11.570 -13.682 1.00 96.69 241 ALA A N 1
ATOM 1896 C CA . ALA A 1 241 ? 10.521 -10.402 -12.825 1.00 96.69 241 ALA A CA 1
ATOM 1897 C C . ALA A 1 241 ? 10.183 -10.775 -11.375 1.00 96.69 241 ALA A C 1
ATOM 1899 O O . ALA A 1 241 ? 10.729 -10.186 -10.439 1.00 96.69 241 ALA A O 1
ATOM 1900 N N . ILE A 1 242 ? 9.323 -11.780 -11.182 1.00 96.38 242 ILE A N 1
ATOM 1901 C CA . ILE A 1 242 ? 8.966 -12.322 -9.864 1.00 96.38 242 ILE A CA 1
ATOM 1902 C C . ILE A 1 242 ? 10.197 -12.968 -9.220 1.00 96.38 242 ILE A C 1
ATOM 1904 O O . ILE A 1 242 ? 10.551 -12.615 -8.095 1.00 96.38 242 ILE A O 1
ATOM 1908 N N . ALA A 1 243 ? 10.899 -13.847 -9.942 1.00 96.25 243 ALA A N 1
ATOM 1909 C CA . ALA A 1 243 ? 12.111 -14.503 -9.454 1.00 96.25 243 ALA A CA 1
ATOM 1910 C C . ALA A 1 243 ? 13.194 -13.483 -9.060 1.00 96.25 243 ALA A C 1
ATOM 1912 O O . ALA A 1 243 ? 13.788 -13.596 -7.984 1.00 96.25 243 ALA A O 1
ATOM 1913 N N . LEU A 1 244 ? 13.396 -12.446 -9.880 1.00 96.50 244 LEU A N 1
ATOM 1914 C CA . LEU A 1 244 ? 14.329 -11.359 -9.590 1.00 96.50 244 LEU A CA 1
ATOM 1915 C C . LEU A 1 244 ? 13.902 -10.533 -8.372 1.00 96.50 244 LEU A C 1
ATOM 1917 O O . LEU A 1 244 ? 14.731 -10.262 -7.506 1.00 96.50 244 LEU A O 1
ATOM 1921 N N . SER A 1 245 ? 12.627 -10.161 -8.272 1.00 96.88 245 SER A N 1
ATOM 1922 C CA . SER A 1 245 ? 12.118 -9.369 -7.145 1.00 96.88 245 SER A CA 1
ATOM 1923 C C . SER A 1 245 ? 12.249 -10.121 -5.822 1.00 96.88 245 SER A C 1
ATOM 1925 O O . SER A 1 245 ? 12.652 -9.534 -4.817 1.00 96.88 245 SER A O 1
ATOM 1927 N N . THR A 1 246 ? 11.980 -11.428 -5.817 1.00 95.62 246 THR A N 1
ATOM 1928 C CA . THR A 1 246 ? 12.163 -12.268 -4.631 1.00 95.62 246 THR A CA 1
ATOM 1929 C C . THR A 1 246 ? 13.634 -12.476 -4.283 1.00 95.62 246 THR A C 1
ATOM 1931 O O . THR A 1 246 ? 13.987 -12.392 -3.109 1.00 95.62 246 THR A O 1
ATOM 1934 N N . GLU A 1 247 ? 14.519 -12.708 -5.263 1.00 94.75 247 GLU A N 1
ATOM 1935 C CA . GLU A 1 247 ? 15.966 -12.806 -5.006 1.00 94.75 247 GLU A CA 1
ATOM 1936 C C . GLU A 1 247 ? 16.510 -11.522 -4.367 1.00 94.75 247 GLU A C 1
ATOM 1938 O O . GLU A 1 247 ? 17.307 -11.581 -3.432 1.00 94.75 247 GLU A O 1
ATOM 1943 N N . ARG A 1 248 ? 16.066 -10.359 -4.853 1.00 95.00 248 ARG A N 1
ATOM 1944 C CA . ARG A 1 248 ? 16.508 -9.047 -4.366 1.00 95.00 248 ARG A CA 1
ATOM 1945 C C . ARG A 1 248 ? 15.829 -8.610 -3.066 1.00 95.00 248 ARG A C 1
ATOM 1947 O O . ARG A 1 248 ? 16.131 -7.525 -2.583 1.00 95.00 248 ARG A O 1
ATOM 1954 N N . GLY A 1 249 ? 14.936 -9.428 -2.503 1.00 93.81 249 GLY A N 1
ATOM 1955 C CA . GLY A 1 249 ? 14.210 -9.112 -1.271 1.00 93.81 249 GLY A CA 1
ATOM 1956 C C . GLY A 1 249 ? 13.156 -8.010 -1.422 1.00 93.81 249 GLY A C 1
ATOM 1957 O O . GLY A 1 249 ? 12.687 -7.489 -0.418 1.00 93.81 249 GLY A O 1
ATOM 19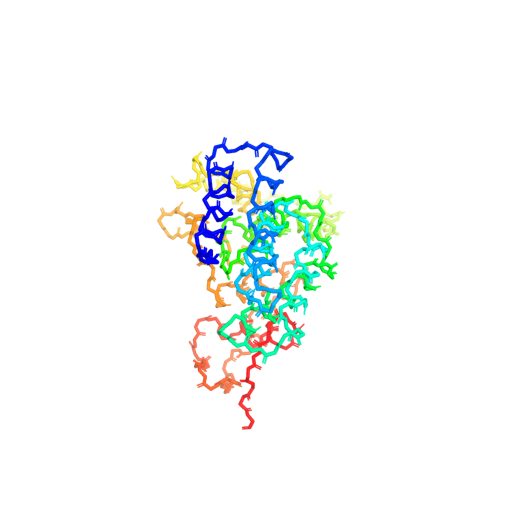58 N N . LEU A 1 250 ? 12.771 -7.662 -2.655 1.00 94.00 250 LEU A N 1
ATOM 1959 C CA . LEU A 1 250 ? 11.730 -6.667 -2.952 1.00 94.00 250 LEU A CA 1
ATOM 1960 C C . LEU A 1 250 ? 10.318 -7.255 -2.831 1.00 94.00 250 LEU A C 1
ATOM 1962 O O . LEU A 1 250 ? 9.347 -6.525 -2.667 1.00 94.00 250 LEU A O 1
ATOM 1966 N N . MET A 1 251 ? 10.192 -8.582 -2.930 1.00 94.31 251 MET A N 1
ATOM 1967 C CA . MET A 1 251 ? 8.928 -9.295 -2.762 1.00 94.31 251 MET A CA 1
ATOM 1968 C C . MET A 1 251 ? 9.120 -10.556 -1.926 1.00 94.31 251 MET A C 1
ATOM 1970 O O . MET A 1 251 ? 9.959 -11.400 -2.243 1.00 94.31 251 MET A O 1
ATOM 1974 N N . ALA A 1 252 ? 8.289 -10.721 -0.897 1.00 89.38 252 ALA A N 1
ATOM 1975 C CA . ALA A 1 252 ? 8.196 -11.973 -0.156 1.00 89.38 252 ALA A CA 1
ATOM 1976 C C . ALA A 1 252 ? 7.477 -13.047 -0.989 1.00 89.38 252 ALA A C 1
ATOM 1978 O O . ALA A 1 252 ? 6.521 -12.747 -1.717 1.00 89.38 252 ALA A O 1
ATOM 1979 N N . ALA A 1 253 ? 7.939 -14.290 -0.867 1.00 85.00 253 ALA A N 1
ATOM 1980 C CA . ALA A 1 253 ? 7.337 -15.456 -1.496 1.00 85.00 253 ALA A CA 1
ATOM 1981 C C . ALA A 1 253 ? 7.539 -16.699 -0.626 1.00 85.00 253 ALA A C 1
ATOM 1983 O O . ALA A 1 253 ? 8.617 -16.885 -0.051 1.00 85.00 253 ALA A O 1
ATOM 1984 N N . ASP A 1 254 ? 6.536 -17.572 -0.614 1.00 73.56 254 ASP A N 1
ATOM 1985 C CA . ASP A 1 254 ? 6.650 -18.911 -0.052 1.00 73.56 254 ASP A CA 1
ATOM 1986 C C . ASP A 1 254 ? 7.417 -19.777 -1.052 1.00 73.56 254 ASP A C 1
ATOM 1988 O O . ASP A 1 254 ? 6.898 -20.213 -2.083 1.00 73.56 254 ASP A O 1
ATOM 1992 N N . LYS A 1 255 ? 8.716 -19.951 -0.801 1.00 60.62 255 LYS A N 1
ATOM 1993 C CA . LYS A 1 255 ? 9.572 -20.758 -1.673 1.00 60.62 255 LYS A CA 1
ATOM 1994 C C . LYS A 1 255 ? 9.114 -22.211 -1.626 1.00 60.62 255 LYS A C 1
ATOM 1996 O O . LYS A 1 255 ? 8.831 -22.742 -0.551 1.00 60.62 255 LYS A O 1
ATOM 2001 N N . ARG A 1 256 ? 9.110 -22.869 -2.787 1.00 60.50 256 ARG A N 1
ATOM 2002 C CA . ARG A 1 256 ? 8.967 -24.323 -2.850 1.00 60.50 256 ARG A CA 1
ATOM 2003 C C . ARG A 1 256 ? 10.174 -24.926 -2.118 1.00 60.50 256 ARG A C 1
ATOM 2005 O O . ARG A 1 256 ? 11.307 -24.708 -2.546 1.00 60.50 256 ARG A O 1
ATOM 2012 N N . THR A 1 257 ? 9.921 -25.545 -0.965 1.00 49.94 257 THR A N 1
ATOM 2013 C CA . THR A 1 257 ? 10.930 -26.299 -0.205 1.00 49.94 257 THR A CA 1
ATOM 2014 C C . THR A 1 257 ? 11.224 -27.625 -0.883 1.00 49.94 257 THR A C 1
ATOM 2016 O O . THR A 1 257 ? 10.314 -28.159 -1.561 1.00 49.94 257 THR A O 1
#

Secondary structure (DSSP, 8-state):
--HHHHHHHHHHHHHHHHHTT--HHHHHHHHHHHHHHHHHH-TT-HHHHHHHHHHHHHTT-HHHHHHHHHHHHHH--STTHHHHHHHHHHHHHHHHH--SSHHHHHHHHSSS-BHHHHHHHHHHTS-HHHHHHHHS-S--SS----TTGGGSS------TT-TT-TTHHHHHHHHHHT-TTSPPPTTS---TTSBPPHHHHHHHHHHHHHHHH--GGGGTTTTTSPPSBSSS-TTSTTHHHHHHHHHTTSS---B--

Radius of gyration: 23.37 Å; chains: 1; bounding box: 56×46×69 Å

Organism: NCBI:txid408172

Foldseek 3Di:
DPLVVLLVQLLVLLVVCVVVVHQLVPSLVRSLVSLVVSCVVPVLDLSSLQVNLVSCLSVVNLPSSLVSLVSSCVSVDDDCNVVSVVSNVLSVVCVVLVFPDPLLSVQSNDPWAFLLSVLVCCCRRVVLVVLLVVQPDPPPPDDDDDPVNVVPVPVLLQAPPCPPPPSNVSLSVCSVLVQFLQHADPVSHRRRRHTADPLSVLRSVLSSCCSSVVDPCLVCVQQPDAQQAPPDGSPPPSRSSNVSCVVVVVDDGDTDD

InterPro domains:
  IPR011990 Tetratricopeptide-like helical domain superfamily [G3DSA:1.25.40.10] (1-95)
  IPR011990 Tetratricopeptide-like helical domain superfamily [SSF48452] (27-82)

pLDDT: mean 89.59, std 14.7, range [38.25, 98.44]

Sequence (257 aa):
EFVDAHIAKGRIATAEGMARGEATNKWLPEALRAYRKAQDVNPEYPPSYFFAGQSYLQAQNLQLARASYTRLIELNHGPFVARAMHKVEQIQMIERAAPGTEVGIKIALEEEISRGELAVLLLEELKLAELVLKRRPINDGANFQTPGDQANLSNPSEAVDIGHYWAKPWIEEILALGVPGLELFPDHSFKPEQALTRANYALVNQGILVLLSGDRSLSIRYVGESSRFSDVRSDFYAYNAIALSTERGLMAADKRT